Protein AF-A0A7X7PZ48-F1 (afdb_monomer_lite)

Sequence (302 aa):
MTHRVFASAALGALFVFGASAALAQSDARFERLVERAQRVADVIEIERLKSVYGYQQDKSLFSEQVDLFANEGAYAIFQNGKFREHEGLRRLWYGHWARLTAGTLMHLDGFLNDHFIVQPVITVAPDGKSAKARFRARDYVFNYTAPFPHPPQHKTAADAQDHYTEEGKIKGAGPLNLIQDLIYENEYVREDGLWKMKGLTICIYANGTYGRGYADLPIPGQMGNPPDAKPGDRYTIDLTDTQPERSKELFPGNPVGPDEVISAEDLGCYIAKSHTMSRSAVYPFHYVNPVTQQPVLWKNDP

Secondary structure (DSSP, 8-state):
--SSHHHHHHHHHHHHHHHHHHHHHHHHHHHHHHHHHHHHHHHHHHHHHHHHHHHHHHTT-HHHHHTTB-SSS-EEEETTEEEEHHHHHHIIIIIIGGGGGTT-SS--TTEEEEEEEEEEEEEE-TTSSEEEEEEEEEEEEEE--PPPSS--SS--HHHHGGGB-TTS-B----SEEEEEEEEEEEEEEEETTEEEEEEEEEEEEEEEETTTBGGGPSPTTSTT--TT--TT--PPP-TT----SS----TTTSTT--SEE--HHHH-----SS-SSSS-------SB-TTT--B-------

Radius of gyration: 26.66 Å; chains: 1; bounding box: 82×35×98 Å

pLDDT: mean 75.02, std 18.21, range [39.59, 98.62]

Structure (mmCIF, N/CA/C/O backbone):
data_AF-A0A7X7PZ48-F1
#
_entry.id   AF-A0A7X7PZ48-F1
#
loop_
_atom_site.group_PDB
_atom_site.id
_atom_site.type_symbol
_atom_site.label_atom_id
_atom_site.label_alt_id
_atom_site.label_comp_id
_atom_site.label_asym_id
_atom_site.label_entity_id
_atom_site.label_seq_id
_atom_site.pdbx_PDB_ins_code
_atom_site.Cartn_x
_atom_site.Cartn_y
_atom_site.Cartn_z
_atom_site.occupancy
_atom_site.B_iso_or_equiv
_atom_site.auth_seq_id
_atom_site.auth_comp_id
_atom_site.auth_asym_id
_atom_site.auth_atom_id
_atom_site.pdbx_PDB_model_num
ATOM 1 N N . MET A 1 1 ? -52.634 8.423 64.164 1.00 44.62 1 MET A N 1
ATOM 2 C CA . MET A 1 1 ? -52.600 7.551 62.968 1.00 44.62 1 MET A CA 1
ATOM 3 C C . MET A 1 1 ? -52.029 8.344 61.790 1.00 44.62 1 MET A C 1
ATOM 5 O O . MET A 1 1 ? -52.810 8.892 61.037 1.00 44.62 1 MET A O 1
ATOM 9 N N . THR A 1 2 ? -50.706 8.475 61.632 1.00 50.91 2 THR A N 1
ATOM 10 C CA . THR A 1 2 ? -50.138 9.245 60.487 1.00 50.91 2 THR A CA 1
ATOM 11 C C . THR A 1 2 ? -48.708 8.860 60.067 1.00 50.91 2 THR A C 1
ATOM 13 O O . THR A 1 2 ? -48.239 9.341 59.044 1.00 50.91 2 THR A O 1
ATOM 16 N N . HIS A 1 3 ? -48.009 7.948 60.757 1.00 49.72 3 HIS A N 1
ATOM 17 C CA . HIS A 1 3 ? -46.592 7.658 60.452 1.00 49.72 3 HIS A CA 1
ATOM 18 C C . HIS A 1 3 ? -46.323 6.469 59.511 1.00 49.72 3 HIS A C 1
ATOM 20 O O . HIS A 1 3 ? -45.180 6.259 59.120 1.00 49.72 3 HIS A O 1
ATOM 26 N N . ARG A 1 4 ? -47.336 5.690 59.103 1.00 48.97 4 ARG A N 1
ATOM 27 C CA . ARG A 1 4 ? -47.116 4.470 58.293 1.00 48.97 4 ARG A CA 1
ATOM 28 C C . ARG A 1 4 ? -47.142 4.669 56.770 1.00 48.97 4 ARG A C 1
ATOM 30 O O . ARG A 1 4 ? -46.668 3.794 56.058 1.00 48.97 4 ARG A O 1
ATOM 37 N N . VAL A 1 5 ? -47.623 5.807 56.264 1.00 49.03 5 VAL A N 1
ATOM 38 C CA . VAL A 1 5 ? -47.781 6.031 54.809 1.00 49.03 5 VAL A CA 1
ATOM 39 C C . VAL A 1 5 ? -46.490 6.543 54.142 1.00 49.03 5 VAL A C 1
ATOM 41 O O . VAL A 1 5 ? -46.217 6.204 52.996 1.00 49.03 5 VAL A O 1
ATOM 44 N N . PHE A 1 6 ? -45.625 7.264 54.865 1.00 45.78 6 PHE A N 1
ATOM 45 C CA . PHE A 1 6 ? -44.396 7.838 54.288 1.00 45.78 6 PHE A CA 1
ATOM 46 C C . PHE A 1 6 ? -43.270 6.819 54.038 1.00 45.78 6 PHE A C 1
ATOM 48 O O . PHE A 1 6 ? -42.497 6.980 53.097 1.00 45.78 6 PHE A O 1
ATOM 55 N N . ALA A 1 7 ? -43.194 5.739 54.822 1.00 47.75 7 ALA A N 1
ATOM 56 C CA . ALA A 1 7 ? -42.131 4.738 54.677 1.00 47.75 7 ALA A CA 1
ATOM 57 C C . ALA A 1 7 ? -42.272 3.882 53.401 1.00 47.75 7 ALA A C 1
ATOM 59 O O . ALA A 1 7 ? -41.269 3.505 52.802 1.00 47.75 7 ALA A O 1
ATOM 60 N N . SER A 1 8 ? -43.503 3.610 52.945 1.00 49.28 8 SER A N 1
ATOM 61 C CA . SER A 1 8 ? -43.739 2.805 51.732 1.00 49.28 8 SER A CA 1
ATOM 62 C C . SER A 1 8 ? -43.468 3.578 50.436 1.00 49.28 8 SER A C 1
ATOM 64 O O . SER A 1 8 ? -42.938 3.006 49.488 1.00 49.28 8 SER A O 1
ATOM 66 N N . ALA A 1 9 ? -43.755 4.885 50.401 1.00 52.69 9 ALA A N 1
ATOM 67 C CA . ALA A 1 9 ? -43.443 5.731 49.246 1.00 52.69 9 ALA A CA 1
ATOM 68 C C . ALA A 1 9 ? -41.926 5.944 49.077 1.00 52.69 9 ALA A C 1
ATOM 70 O O . ALA A 1 9 ? -41.418 5.900 47.958 1.00 52.69 9 ALA A O 1
ATOM 71 N N . ALA A 1 10 ? -41.192 6.103 50.185 1.00 53.69 10 ALA A N 1
ATOM 72 C CA . ALA A 1 10 ? -39.737 6.246 50.166 1.00 53.69 10 ALA A CA 1
ATOM 73 C C . ALA A 1 10 ? -39.022 4.962 49.698 1.00 53.69 10 ALA A C 1
ATOM 75 O O . ALA A 1 10 ? -38.116 5.045 48.871 1.00 53.69 10 ALA A O 1
ATOM 76 N N . LEU A 1 11 ? -39.457 3.777 50.155 1.00 53.34 11 LEU A N 1
ATOM 77 C CA . LEU A 1 11 ? -38.913 2.499 49.671 1.00 53.34 11 LEU A CA 1
ATOM 78 C C . LEU A 1 11 ? -39.251 2.233 48.194 1.00 53.34 11 LEU A C 1
ATOM 80 O O . LEU A 1 11 ? -38.390 1.755 47.459 1.00 53.34 11 LEU A O 1
ATOM 84 N N . GLY A 1 12 ? -40.468 2.562 47.747 1.00 51.41 12 GLY A N 1
ATOM 85 C CA . GLY A 1 12 ? -40.868 2.431 46.342 1.00 51.41 12 GLY A CA 1
ATOM 86 C C . GLY A 1 12 ? -40.063 3.341 45.409 1.00 51.41 12 GLY A C 1
ATOM 87 O O . GLY A 1 12 ? -39.597 2.891 44.366 1.00 51.41 12 GLY A O 1
ATOM 88 N N . ALA A 1 13 ? -39.816 4.591 45.813 1.00 56.50 13 ALA A N 1
ATOM 89 C CA . ALA A 1 13 ? -38.964 5.513 45.065 1.00 56.50 13 ALA A CA 1
ATOM 90 C C . ALA A 1 13 ? -37.508 5.012 44.988 1.00 56.50 13 ALA A C 1
ATOM 92 O O . ALA A 1 13 ? -36.943 4.957 43.900 1.00 56.50 13 ALA A O 1
ATOM 93 N N . LEU A 1 14 ? -36.917 4.569 46.105 1.00 57.75 14 LEU A N 1
ATOM 94 C CA . LEU A 1 14 ? -35.556 4.009 46.140 1.00 57.75 14 LEU A CA 1
ATOM 95 C C . LEU A 1 14 ? -35.392 2.771 45.238 1.00 57.75 14 LEU A C 1
ATOM 97 O O . LEU A 1 14 ? -34.383 2.657 44.544 1.00 57.75 14 LEU A O 1
ATOM 101 N N . PHE A 1 15 ? -36.387 1.880 45.191 1.00 58.19 15 PHE A N 1
ATOM 102 C CA . PHE A 1 15 ? -36.377 0.719 44.292 1.00 58.19 15 PHE A CA 1
ATOM 103 C C . PHE A 1 15 ? -36.482 1.110 42.809 1.00 58.19 15 PHE A C 1
ATOM 105 O O . PHE A 1 15 ? -35.751 0.566 41.982 1.00 58.19 15 PHE A O 1
ATOM 112 N N . VAL A 1 16 ? -37.343 2.072 42.462 1.00 62.09 16 VAL A N 1
ATOM 113 C CA . VAL A 1 16 ? -37.511 2.548 41.075 1.00 62.09 16 VAL A CA 1
ATOM 114 C C . VAL A 1 16 ? -36.274 3.311 40.583 1.00 62.09 16 VAL A C 1
ATOM 116 O O . VAL A 1 16 ? -35.846 3.108 39.444 1.00 62.09 16 VAL A O 1
ATOM 119 N N . PHE A 1 17 ? -35.641 4.118 41.440 1.00 61.53 17 PHE A N 1
ATOM 120 C CA . PHE A 1 17 ? -34.373 4.785 41.123 1.00 61.53 17 PHE A CA 1
ATOM 121 C C . PHE A 1 17 ? -33.219 3.783 40.977 1.00 61.53 17 PHE A C 1
ATOM 123 O O . PHE A 1 17 ? -32.436 3.894 40.035 1.00 61.53 17 PHE A O 1
ATOM 130 N N . GLY A 1 18 ? -33.138 2.769 41.847 1.00 59.06 18 GLY A N 1
ATOM 131 C CA . GLY A 1 18 ? -32.125 1.712 41.759 1.00 59.06 18 GLY A CA 1
ATOM 132 C C . GLY A 1 18 ? -32.248 0.856 40.493 1.00 59.06 18 GLY A C 1
ATOM 133 O O . GLY A 1 18 ? -31.246 0.590 39.833 1.00 59.06 18 GLY A O 1
ATOM 134 N N . ALA A 1 19 ? -33.472 0.482 40.106 1.00 64.44 19 ALA A N 1
ATOM 135 C CA . ALA A 1 19 ? -33.729 -0.266 38.874 1.00 64.44 19 ALA A CA 1
ATOM 136 C C . ALA A 1 19 ? -33.412 0.560 37.614 1.00 64.44 19 ALA A C 1
ATOM 138 O O . ALA A 1 19 ? -32.776 0.054 36.692 1.00 64.44 19 ALA A O 1
ATOM 139 N N . SER A 1 20 ? -33.783 1.845 37.601 1.00 70.31 20 SER A N 1
ATOM 140 C CA . SER A 1 20 ? -33.468 2.763 36.495 1.00 70.31 20 SER A CA 1
ATOM 141 C C . SER A 1 20 ? -31.961 2.981 36.334 1.00 70.31 20 SER A C 1
ATOM 143 O O . SER A 1 20 ? -31.449 2.968 35.218 1.00 70.31 20 SER A O 1
ATOM 145 N N . ALA A 1 21 ? -31.227 3.126 37.443 1.00 70.12 21 ALA A N 1
ATOM 146 C CA . ALA A 1 21 ? -29.773 3.266 37.418 1.00 70.12 21 ALA A CA 1
ATOM 147 C C . ALA A 1 21 ? -29.069 1.980 36.944 1.00 70.12 21 ALA A C 1
ATOM 149 O O . ALA A 1 21 ? -28.116 2.054 36.169 1.00 70.12 21 ALA A O 1
ATOM 150 N N . ALA A 1 22 ? -29.550 0.804 37.362 1.00 74.88 22 ALA A N 1
ATOM 151 C CA . ALA A 1 22 ? -29.016 -0.484 36.919 1.00 74.88 22 ALA A CA 1
ATOM 152 C C . ALA A 1 22 ? -29.266 -0.742 35.421 1.00 74.88 22 ALA A C 1
ATOM 154 O O . ALA A 1 22 ? -28.363 -1.215 34.730 1.00 74.88 22 ALA A O 1
ATOM 155 N N . LEU A 1 23 ? -30.450 -0.384 34.908 1.00 79.06 23 LEU A N 1
ATOM 156 C CA . LEU A 1 23 ? -30.764 -0.439 33.475 1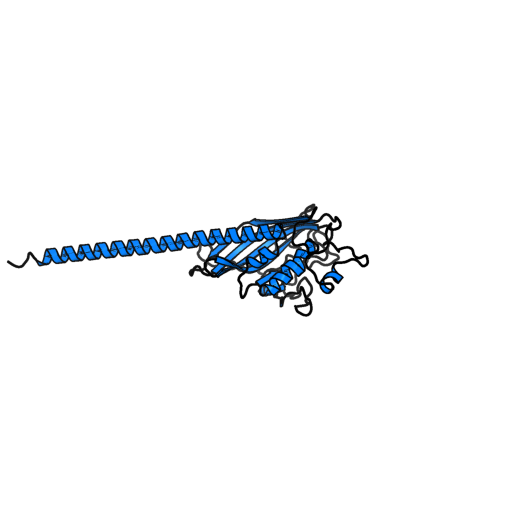.00 79.06 23 LEU A CA 1
ATOM 157 C C . LEU A 1 23 ? -29.868 0.514 32.675 1.00 79.06 23 LEU A C 1
ATOM 159 O O . LEU A 1 23 ? -29.178 0.063 31.769 1.00 79.06 23 LEU A O 1
ATOM 163 N N . ALA A 1 24 ? -29.752 1.781 33.085 1.00 76.88 24 ALA A N 1
ATOM 164 C CA . ALA A 1 24 ? -28.869 2.744 32.422 1.00 76.88 24 ALA A CA 1
ATOM 165 C C . ALA A 1 24 ? -27.392 2.299 32.423 1.00 76.88 24 ALA A C 1
ATOM 167 O O . ALA A 1 24 ? -26.664 2.503 31.450 1.00 76.88 24 ALA A O 1
ATOM 168 N N . GLN A 1 25 ? -26.929 1.659 33.502 1.00 82.56 25 GLN A N 1
ATOM 169 C CA . GLN A 1 25 ? -25.578 1.101 33.568 1.00 82.56 25 GLN A CA 1
ATOM 170 C C . GLN A 1 25 ? -25.402 -0.122 32.652 1.00 82.56 25 GLN A C 1
ATOM 172 O O . GLN A 1 25 ? -24.316 -0.303 32.088 1.00 82.56 25 GLN A O 1
ATOM 177 N N . SER A 1 26 ? -26.443 -0.948 32.505 1.00 87.81 26 SER A N 1
ATOM 178 C CA . SER A 1 26 ? -26.485 -2.069 31.561 1.00 87.81 26 SER A CA 1
ATOM 179 C C . SER A 1 26 ? -26.434 -1.574 30.119 1.00 87.81 26 SER A C 1
ATOM 181 O O . SER A 1 26 ? -25.575 -2.028 29.365 1.00 87.81 26 SER A O 1
ATOM 183 N N . ASP A 1 27 ? -27.254 -0.584 29.771 1.00 90.12 27 ASP A N 1
ATOM 184 C CA . ASP A 1 27 ? -27.298 0.022 28.437 1.00 90.12 27 ASP A CA 1
ATOM 185 C C . ASP A 1 27 ? -25.946 0.652 28.091 1.00 90.12 27 ASP A C 1
ATOM 187 O O . ASP A 1 27 ? -25.327 0.308 27.089 1.00 90.12 27 ASP A O 1
ATOM 191 N N . ALA A 1 28 ? -25.377 1.458 28.993 1.00 89.38 28 ALA A N 1
ATOM 192 C CA . ALA A 1 28 ? -24.054 2.043 28.784 1.00 89.38 28 ALA A CA 1
ATOM 193 C C . ALA A 1 28 ? -22.946 0.981 28.643 1.00 89.38 28 ALA A C 1
ATOM 195 O O . ALA A 1 28 ? -21.947 1.199 27.956 1.00 89.38 28 ALA A O 1
ATOM 196 N N . ARG A 1 29 ? -23.065 -0.169 29.324 1.00 91.19 29 ARG A N 1
ATOM 197 C CA . ARG A 1 29 ? -22.130 -1.292 29.153 1.00 91.19 29 ARG A CA 1
ATOM 198 C C . ARG A 1 29 ? -22.331 -1.973 27.802 1.00 91.19 29 ARG A C 1
ATOM 200 O O . ARG A 1 29 ? -21.326 -2.319 27.185 1.00 91.19 29 ARG A O 1
ATOM 207 N N . PHE A 1 30 ? -23.573 -2.174 27.379 1.00 93.75 30 PHE A N 1
ATOM 208 C CA . PHE A 1 30 ? -23.917 -2.770 26.096 1.00 93.75 30 PHE A CA 1
ATOM 209 C C . PHE A 1 30 ? -23.381 -1.924 24.938 1.00 93.75 30 PHE A C 1
ATOM 211 O O . PHE A 1 30 ? -22.605 -2.445 24.141 1.00 93.75 30 PHE A O 1
ATOM 218 N N . GLU A 1 31 ? -23.646 -0.616 24.933 1.00 92.19 31 GLU A N 1
ATOM 219 C CA . GLU A 1 31 ? -23.139 0.312 23.911 1.00 92.19 31 GLU A CA 1
ATOM 220 C C . GLU A 1 31 ? -21.609 0.265 23.807 1.00 92.19 31 GLU A C 1
ATOM 222 O O . GLU A 1 31 ? -21.051 0.059 22.731 1.00 92.19 31 GLU A O 1
ATOM 227 N N . ARG A 1 32 ? -20.898 0.305 24.944 1.00 90.44 32 ARG A N 1
ATOM 228 C CA . ARG A 1 32 ? -19.430 0.170 24.947 1.00 90.44 32 ARG A CA 1
ATOM 229 C C . ARG A 1 32 ? -18.943 -1.166 24.387 1.00 90.44 32 ARG A C 1
ATOM 231 O O . ARG A 1 32 ? -17.838 -1.230 23.850 1.00 90.44 32 ARG A O 1
ATOM 238 N N . LEU A 1 33 ? -19.687 -2.254 24.581 1.00 94.62 33 LEU A N 1
ATOM 239 C CA . LEU A 1 33 ? -19.326 -3.557 24.021 1.00 94.62 33 LEU A CA 1
ATOM 240 C C . LEU A 1 33 ? -19.576 -3.594 22.515 1.00 94.62 33 LEU A C 1
ATOM 242 O O . LEU A 1 33 ? -18.708 -4.086 21.799 1.00 94.62 33 LEU A O 1
ATOM 246 N N . VAL A 1 34 ? -20.690 -3.031 22.043 1.00 94.19 34 VAL A N 1
ATOM 247 C CA . VAL A 1 34 ? -21.003 -2.898 20.614 1.00 94.19 34 VAL A CA 1
ATOM 248 C C . VAL A 1 34 ? -19.938 -2.057 19.911 1.00 94.19 34 VAL A C 1
ATOM 250 O O . VAL A 1 34 ? -19.348 -2.519 18.940 1.00 94.19 34 VAL A O 1
ATOM 253 N N . GLU A 1 35 ? -19.579 -0.891 20.452 1.00 92.44 35 GLU A N 1
ATOM 254 C CA . GLU A 1 35 ? -18.510 -0.044 19.904 1.00 92.44 35 GLU A CA 1
ATOM 255 C C . GLU A 1 35 ? -17.150 -0.752 19.855 1.00 92.44 35 GLU A C 1
ATOM 257 O O . GLU A 1 35 ? -16.355 -0.550 18.935 1.00 92.44 35 GLU A O 1
ATOM 262 N N . ARG A 1 36 ? -16.829 -1.560 20.873 1.00 92.06 36 ARG A N 1
ATOM 263 C CA . ARG A 1 36 ? -15.578 -2.331 20.899 1.00 92.06 36 ARG A CA 1
ATOM 264 C C . ARG A 1 36 ? -15.608 -3.476 19.894 1.00 92.06 36 ARG A C 1
ATOM 266 O O . ARG A 1 36 ? -14.597 -3.705 19.238 1.00 92.06 36 ARG A O 1
ATOM 273 N N . ALA A 1 37 ? -16.733 -4.176 19.775 1.00 95.62 37 ALA A N 1
ATOM 274 C CA . ALA A 1 37 ? -16.914 -5.244 18.800 1.00 95.62 37 ALA A CA 1
ATOM 275 C C . ALA A 1 37 ? -16.824 -4.698 17.370 1.00 95.62 37 ALA A C 1
ATOM 277 O O . ALA A 1 37 ? -16.098 -5.268 16.559 1.00 95.62 37 ALA A O 1
ATOM 278 N N . GLN A 1 38 ? -17.461 -3.554 17.098 1.00 95.25 38 GLN A N 1
ATOM 279 C CA . GLN A 1 38 ? -17.379 -2.884 15.804 1.00 95.25 38 GLN A CA 1
ATOM 280 C C . GLN A 1 38 ? -15.938 -2.507 15.468 1.00 95.25 38 GLN A C 1
ATOM 282 O O . GLN A 1 38 ? -15.465 -2.839 14.392 1.00 95.25 38 GLN A O 1
ATOM 287 N N . ARG A 1 39 ? -15.188 -1.915 16.407 1.00 94.06 39 ARG A N 1
ATOM 288 C CA . ARG A 1 39 ? -13.773 -1.582 16.173 1.00 94.06 39 ARG A CA 1
ATOM 289 C C . ARG A 1 39 ? -12.905 -2.803 15.863 1.00 94.06 39 ARG A C 1
ATOM 291 O O . ARG A 1 39 ? -11.987 -2.702 15.058 1.00 94.06 39 ARG A O 1
ATOM 298 N N . VAL A 1 40 ? -13.173 -3.950 16.490 1.00 96.12 40 VAL A N 1
ATOM 299 C CA . VAL A 1 40 ? -12.469 -5.204 16.168 1.00 96.12 40 VAL A CA 1
ATOM 300 C C . VAL A 1 40 ? -12.853 -5.702 14.774 1.00 96.12 40 VAL A C 1
ATOM 302 O O . VAL A 1 40 ? -11.968 -6.083 14.012 1.00 96.12 40 VAL A O 1
ATOM 305 N N . ALA A 1 41 ? -14.142 -5.666 14.426 1.00 97.44 41 ALA A N 1
ATOM 306 C CA . ALA A 1 41 ? -14.613 -6.026 13.090 1.00 97.44 41 ALA A CA 1
ATOM 307 C C . ALA A 1 41 ? -13.981 -5.133 12.011 1.00 97.44 41 ALA A C 1
ATOM 309 O O . ALA A 1 41 ? -13.466 -5.645 11.024 1.00 97.44 41 ALA A O 1
ATOM 310 N N . ASP A 1 42 ? -13.904 -3.825 12.256 1.00 98.25 42 ASP A N 1
ATOM 311 C CA . ASP A 1 42 ? -13.299 -2.848 11.350 1.00 98.25 42 ASP A CA 1
ATOM 312 C C . ASP A 1 42 ? -11.825 -3.153 11.063 1.00 98.25 42 ASP A C 1
ATOM 314 O O . ASP A 1 42 ? -11.384 -3.094 9.918 1.00 98.25 42 ASP A O 1
ATOM 318 N N . VAL A 1 43 ? -11.058 -3.518 12.096 1.00 97.50 43 VAL A N 1
ATOM 319 C CA . VAL A 1 43 ? -9.653 -3.922 11.940 1.00 97.50 43 VAL A CA 1
ATOM 320 C C . VAL A 1 43 ? -9.538 -5.163 11.053 1.00 97.50 43 VAL A C 1
ATOM 322 O O . VAL A 1 43 ? -8.707 -5.184 10.147 1.00 97.50 43 VAL A O 1
ATOM 325 N N . ILE A 1 44 ? -10.390 -6.168 11.272 1.00 98.00 44 ILE A N 1
ATOM 326 C CA . ILE A 1 44 ? -10.406 -7.406 10.477 1.00 98.00 44 ILE A CA 1
ATOM 327 C C . ILE A 1 44 ? -10.799 -7.117 9.021 1.00 98.00 44 ILE A C 1
ATOM 329 O O . ILE A 1 44 ? -10.200 -7.666 8.097 1.00 98.00 44 ILE A O 1
ATOM 333 N N . GLU A 1 45 ? -11.787 -6.251 8.796 1.00 98.31 45 GLU A N 1
ATOM 334 C CA . GLU A 1 45 ? -12.228 -5.852 7.457 1.00 98.31 45 GLU A CA 1
ATOM 335 C C . GLU A 1 45 ? -11.130 -5.108 6.693 1.00 98.31 45 GLU A C 1
ATOM 337 O O . GLU A 1 45 ? -10.888 -5.412 5.525 1.00 98.31 45 GLU A O 1
ATOM 342 N N . ILE A 1 46 ? -10.414 -4.192 7.350 1.00 98.44 46 ILE A N 1
ATOM 343 C CA . ILE A 1 46 ? -9.285 -3.466 6.754 1.00 98.44 46 ILE A CA 1
ATOM 344 C C . ILE A 1 46 ? -8.116 -4.410 6.444 1.00 98.44 46 ILE A C 1
ATOM 346 O O . ILE A 1 46 ? -7.509 -4.310 5.375 1.00 98.44 46 ILE A O 1
ATOM 350 N N . GLU A 1 47 ? -7.795 -5.340 7.346 1.00 97.88 47 GLU A N 1
ATOM 351 C CA . GLU A 1 47 ? -6.757 -6.347 7.100 1.00 97.88 47 GLU A CA 1
ATOM 352 C C . GLU A 1 47 ? -7.120 -7.213 5.889 1.00 97.88 47 GLU A C 1
ATOM 354 O O . GLU A 1 47 ? -6.316 -7.357 4.965 1.00 97.88 47 GLU A O 1
ATOM 359 N N . ARG A 1 48 ? -8.369 -7.693 5.831 1.00 97.69 48 ARG A N 1
ATOM 360 C CA . ARG A 1 48 ? -8.898 -8.442 4.687 1.00 97.69 48 ARG A CA 1
ATOM 361 C C . ARG A 1 48 ? -8.833 -7.625 3.398 1.00 97.69 48 ARG A C 1
ATOM 363 O O . ARG A 1 48 ? -8.415 -8.165 2.376 1.00 97.69 48 ARG A O 1
ATOM 370 N N . LEU A 1 49 ? -9.224 -6.350 3.428 1.00 98.06 49 LEU A N 1
ATOM 371 C CA . LEU A 1 49 ? -9.153 -5.450 2.275 1.00 98.06 49 LEU A CA 1
ATOM 372 C C . LEU A 1 49 ? -7.716 -5.343 1.750 1.00 98.06 49 LEU A C 1
ATOM 374 O O . LEU A 1 49 ? -7.491 -5.445 0.545 1.00 98.06 49 LEU A O 1
ATOM 378 N N . LYS A 1 50 ? -6.722 -5.231 2.641 1.00 97.50 50 LYS A N 1
ATOM 379 C CA . LYS A 1 50 ? -5.311 -5.219 2.237 1.00 97.50 50 LYS A CA 1
ATOM 380 C C . LYS A 1 50 ? -4.844 -6.567 1.677 1.00 97.50 50 LYS A C 1
ATOM 382 O O . LYS A 1 50 ? -4.061 -6.577 0.727 1.00 97.50 50 LYS A O 1
ATOM 387 N N . SER A 1 51 ? -5.323 -7.692 2.208 1.00 96.38 51 SER A N 1
ATOM 388 C CA . SER A 1 51 ? -5.046 -9.013 1.627 1.00 96.38 51 SER A CA 1
ATOM 389 C C . SER A 1 51 ? -5.637 -9.156 0.221 1.00 96.38 51 SER A C 1
ATOM 391 O O . SER A 1 51 ? -4.965 -9.675 -0.666 1.00 96.38 51 SER A O 1
ATOM 393 N N . VAL A 1 52 ? -6.857 -8.653 -0.007 1.00 97.50 52 VAL A N 1
ATOM 394 C CA . VAL A 1 52 ? -7.481 -8.613 -1.342 1.00 97.50 52 VAL A CA 1
ATOM 395 C C . VAL A 1 52 ? -6.662 -7.740 -2.292 1.00 97.50 52 VAL A C 1
ATOM 397 O O . VAL A 1 52 ? -6.355 -8.188 -3.393 1.00 97.50 52 VAL A O 1
ATOM 400 N N . TYR A 1 53 ? -6.237 -6.551 -1.850 1.00 96.94 53 TYR A N 1
ATOM 401 C CA . TYR A 1 53 ? -5.331 -5.685 -2.612 1.00 96.94 53 TYR A CA 1
ATOM 402 C C . TYR A 1 53 ? -4.046 -6.419 -3.025 1.00 96.94 53 TYR A C 1
ATOM 404 O O . TYR A 1 53 ? -3.632 -6.319 -4.177 1.00 96.94 53 TYR A O 1
ATOM 412 N N . GLY A 1 54 ? -3.411 -7.146 -2.097 1.00 95.06 54 GLY A N 1
ATOM 413 C CA . GLY A 1 54 ? -2.184 -7.899 -2.372 1.00 95.06 54 GLY A CA 1
ATOM 414 C C . GLY A 1 54 ? -2.414 -8.997 -3.403 1.00 95.06 54 GLY A C 1
ATOM 415 O O . GLY A 1 54 ? -1.709 -9.063 -4.401 1.00 95.06 54 GLY A O 1
ATOM 416 N N . TYR A 1 55 ? -3.479 -9.781 -3.227 1.00 94.19 55 TYR A N 1
ATOM 417 C CA . TYR A 1 55 ? -3.849 -10.810 -4.194 1.00 94.19 55 TYR A CA 1
ATOM 418 C C . TYR A 1 55 ? -4.095 -10.216 -5.587 1.00 94.19 55 TYR A C 1
ATOM 420 O O . TYR A 1 55 ? -3.576 -10.725 -6.572 1.00 94.19 55 TYR A O 1
ATOM 428 N N . GLN A 1 56 ? -4.843 -9.117 -5.692 1.00 93.50 56 GLN A N 1
ATOM 429 C CA . GLN A 1 56 ? -5.097 -8.462 -6.977 1.00 93.50 56 GLN A CA 1
ATOM 430 C C . GLN A 1 56 ? -3.815 -7.919 -7.627 1.00 93.50 56 GLN A C 1
ATOM 432 O O . GLN A 1 56 ? -3.651 -8.090 -8.836 1.00 93.50 56 GLN A O 1
ATOM 437 N N . GLN A 1 57 ? -2.889 -7.347 -6.843 1.00 91.25 57 GLN A N 1
ATOM 438 C CA . GLN A 1 57 ? -1.561 -6.941 -7.324 1.00 91.25 57 GLN A CA 1
ATOM 439 C C . GLN A 1 57 ? -0.818 -8.132 -7.930 1.00 91.25 57 GLN A C 1
ATOM 441 O O . GLN A 1 57 ? -0.310 -8.047 -9.051 1.00 91.25 57 GLN A O 1
ATOM 446 N N . ASP A 1 58 ? -0.784 -9.246 -7.199 1.00 90.50 58 ASP A N 1
ATOM 447 C CA . ASP A 1 58 ? -0.061 -10.439 -7.620 1.00 90.50 58 ASP A CA 1
ATOM 448 C C . ASP A 1 58 ? -0.656 -10.988 -8.912 1.00 90.50 58 ASP A C 1
ATOM 450 O O . ASP A 1 58 ? 0.060 -11.328 -9.852 1.00 90.50 58 ASP A O 1
ATOM 454 N N . LYS A 1 59 ? -1.992 -10.988 -8.993 1.00 87.88 59 LYS A N 1
ATOM 455 C CA . LYS A 1 59 ? -2.770 -11.496 -10.127 1.00 87.88 59 LYS A CA 1
ATOM 456 C C . LYS A 1 59 ? -2.880 -10.531 -11.310 1.00 87.88 59 LYS A C 1
ATOM 458 O O . LYS A 1 59 ? -3.511 -10.878 -12.306 1.00 87.88 59 LYS A O 1
ATOM 463 N N . SER A 1 60 ? -2.233 -9.364 -11.242 1.00 85.25 60 SER A N 1
ATOM 464 C CA . SER A 1 60 ? -2.315 -8.309 -12.268 1.00 85.25 60 SER A CA 1
ATOM 465 C C . SER A 1 60 ? -3.755 -7.853 -12.563 1.00 85.25 60 SER A C 1
ATOM 467 O O . SER A 1 60 ? -4.060 -7.397 -13.666 1.00 85.25 60 SER A O 1
ATOM 469 N N . LEU A 1 61 ? -4.636 -7.955 -11.559 1.00 88.25 61 LEU A N 1
ATOM 470 C CA . LEU A 1 61 ? -6.040 -7.523 -11.584 1.00 88.25 61 LEU A CA 1
ATOM 471 C C . LEU A 1 61 ? -6.127 -6.022 -11.293 1.00 88.25 61 LEU A C 1
ATOM 473 O O . LEU A 1 61 ? -6.680 -5.569 -10.291 1.00 88.25 61 LEU A O 1
ATOM 477 N N . PHE A 1 62 ? -5.468 -5.246 -12.148 1.00 86.38 62 PHE A N 1
ATOM 478 C CA . PHE A 1 62 ? -5.213 -3.829 -11.913 1.00 86.38 62 PHE A CA 1
ATOM 479 C C . PHE A 1 62 ? -6.489 -2.982 -11.906 1.00 86.38 62 PHE A C 1
ATOM 481 O O . PHE A 1 62 ? -6.533 -1.957 -11.232 1.00 86.38 62 PHE A O 1
ATOM 488 N N . SER A 1 63 ? -7.522 -3.389 -12.646 1.00 87.38 63 SER A N 1
ATOM 489 C CA . SER A 1 63 ? -8.816 -2.701 -12.659 1.00 87.38 63 SER A CA 1
ATOM 490 C C . SER A 1 63 ? -9.538 -2.821 -11.333 1.00 87.38 63 SER A C 1
ATOM 492 O O . SER A 1 63 ? -9.883 -1.821 -10.711 1.00 87.38 63 SER A O 1
ATOM 494 N N . GLU A 1 64 ? -9.662 -4.052 -10.866 1.00 91.19 64 GLU A N 1
ATOM 495 C CA . GLU A 1 64 ? -10.285 -4.413 -9.607 1.00 91.19 64 GLU A CA 1
ATOM 496 C C . GLU A 1 64 ? -9.536 -3.787 -8.430 1.00 91.19 64 GLU A C 1
ATOM 498 O O . GLU A 1 64 ? -10.142 -3.448 -7.417 1.00 91.19 64 GLU A O 1
ATOM 503 N N . GLN A 1 65 ? -8.225 -3.593 -8.583 1.00 91.31 65 GLN A N 1
ATOM 504 C CA . GLN A 1 65 ? -7.387 -2.944 -7.590 1.00 91.31 65 GLN A CA 1
ATOM 505 C C . GLN A 1 65 ? -7.640 -1.443 -7.479 1.00 91.31 65 GLN A C 1
ATOM 507 O O . GLN A 1 65 ? -7.648 -0.915 -6.367 1.00 91.31 65 GLN A O 1
ATOM 512 N N . VAL A 1 66 ? -7.870 -0.755 -8.602 1.00 94.44 66 VAL A N 1
ATOM 513 C CA . VAL A 1 66 ? -8.295 0.653 -8.588 1.00 94.44 66 VAL A CA 1
ATOM 514 C C . VAL A 1 66 ? -9.681 0.780 -7.950 1.00 94.44 66 VAL A C 1
ATOM 516 O O . VAL A 1 66 ? -9.898 1.712 -7.183 1.00 94.44 66 VAL A O 1
ATOM 519 N N . ASP A 1 67 ? -10.578 -0.185 -8.168 1.00 95.75 67 ASP A N 1
ATOM 520 C CA . ASP A 1 67 ? -11.935 -0.178 -7.600 1.00 95.75 67 ASP A CA 1
ATOM 521 C C . ASP A 1 67 ? -11.976 -0.353 -6.065 1.00 95.75 67 ASP A C 1
ATOM 523 O O . ASP A 1 67 ? -13.006 -0.100 -5.439 1.00 95.75 67 ASP A O 1
ATOM 527 N N . LEU A 1 68 ? -10.864 -0.745 -5.425 1.00 97.62 68 LEU A N 1
ATOM 528 C CA . LEU A 1 68 ? -10.752 -0.773 -3.958 1.00 97.62 68 LEU A CA 1
ATOM 529 C C . LEU A 1 68 ? -10.660 0.628 -3.332 1.00 97.62 68 LEU A C 1
ATOM 531 O O . LEU A 1 68 ? -10.755 0.762 -2.104 1.00 97.62 68 LEU A O 1
ATOM 535 N N . PHE A 1 69 ? -10.417 1.662 -4.140 1.00 98.38 69 PHE A N 1
ATOM 536 C CA . PHE A 1 69 ? -10.223 3.021 -3.661 1.00 98.38 69 PHE A CA 1
ATOM 537 C C . PHE A 1 69 ? -11.539 3.793 -3.483 1.00 98.38 69 PHE A C 1
ATOM 539 O O . PHE A 1 69 ? -12.598 3.448 -4.004 1.00 98.38 69 PHE A O 1
ATOM 546 N N . ALA A 1 70 ? -11.470 4.836 -2.659 1.00 98.06 70 ALA A N 1
ATOM 547 C CA . ALA A 1 70 ? -12.537 5.800 -2.444 1.00 98.06 70 ALA A CA 1
ATOM 548 C C . ALA A 1 70 ? -12.877 6.546 -3.742 1.00 98.06 70 ALA A C 1
ATOM 550 O O . ALA A 1 70 ? -11.995 6.825 -4.551 1.00 98.06 70 ALA A O 1
ATOM 551 N N . ASN A 1 71 ? -14.146 6.920 -3.917 1.00 93.00 71 ASN A N 1
ATOM 552 C CA . ASN A 1 71 ? -14.590 7.573 -5.154 1.00 93.00 71 ASN A CA 1
ATOM 553 C C . ASN A 1 71 ? -14.000 8.977 -5.338 1.00 93.00 71 ASN A C 1
ATOM 555 O O . ASN A 1 71 ? -13.826 9.427 -6.468 1.00 93.00 71 ASN A O 1
ATOM 559 N N . GLU A 1 72 ? -13.728 9.664 -4.229 1.00 94.38 72 GLU A N 1
ATOM 560 C CA . GLU A 1 72 ? -13.205 11.026 -4.212 1.00 94.38 72 GLU A CA 1
ATOM 561 C C . GLU A 1 72 ? -11.971 11.108 -3.324 1.00 94.38 72 GLU A C 1
ATOM 563 O O . GLU A 1 72 ? -11.888 10.444 -2.287 1.00 94.38 72 GLU A O 1
ATOM 568 N N . GLY A 1 73 ? -11.019 11.967 -3.681 1.00 96.12 73 GLY A N 1
ATOM 569 C CA . GLY A 1 73 ? -9.786 12.238 -2.949 1.00 96.12 73 GLY A CA 1
ATOM 570 C C . GLY A 1 73 ? -8.889 11.018 -2.767 1.00 96.12 73 GLY A C 1
ATOM 571 O O . GLY A 1 73 ? -8.076 11.016 -1.841 1.00 96.12 73 GLY A O 1
ATOM 572 N N . ALA A 1 74 ? -9.070 9.972 -3.573 1.00 98.12 74 ALA A N 1
ATOM 573 C CA . ALA A 1 74 ? -8.203 8.807 -3.539 1.00 98.12 74 ALA A CA 1
ATOM 574 C C . ALA A 1 74 ? -6.816 9.164 -4.074 1.00 98.12 74 ALA A C 1
ATOM 576 O O . ALA A 1 74 ? -6.682 9.985 -4.982 1.00 98.12 74 ALA A O 1
ATOM 577 N N . TYR A 1 75 ? -5.765 8.556 -3.531 1.00 97.69 75 TYR A N 1
ATOM 578 C CA . TYR A 1 75 ? -4.422 8.754 -4.060 1.00 97.69 75 TYR A CA 1
ATOM 579 C C . TYR A 1 75 ? -3.493 7.566 -3.817 1.00 97.69 75 TYR A C 1
ATOM 581 O O . TYR A 1 75 ? -3.656 6.791 -2.872 1.00 97.69 75 TYR A O 1
ATOM 589 N N . ALA A 1 76 ? -2.458 7.478 -4.650 1.00 95.81 76 ALA A N 1
ATOM 590 C CA . ALA A 1 76 ? -1.316 6.605 -4.439 1.00 95.81 76 ALA A CA 1
ATOM 591 C C . ALA A 1 76 ? -0.005 7.383 -4.584 1.00 95.81 76 ALA A C 1
ATOM 593 O O . ALA A 1 76 ? 0.095 8.283 -5.415 1.00 95.81 76 ALA A O 1
ATOM 594 N N . ILE A 1 77 ? 1.000 7.038 -3.784 1.00 90.31 77 ILE A N 1
ATOM 595 C CA . ILE A 1 77 ? 2.353 7.584 -3.863 1.00 90.31 77 ILE A CA 1
ATOM 596 C C . ILE A 1 77 ? 3.321 6.435 -4.111 1.00 90.31 77 ILE A C 1
ATOM 598 O O . ILE A 1 77 ? 3.410 5.498 -3.315 1.00 90.31 77 ILE A O 1
ATOM 602 N N . PHE A 1 78 ? 4.067 6.529 -5.206 1.00 86.38 78 PHE A N 1
ATOM 603 C CA . PHE A 1 78 ? 5.113 5.583 -5.570 1.00 86.38 78 PHE A CA 1
ATOM 604 C C . PHE A 1 78 ? 6.310 6.343 -6.136 1.00 86.38 78 PHE A C 1
ATOM 606 O O . PHE A 1 78 ? 6.149 7.180 -7.021 1.00 86.38 78 PHE A O 1
ATOM 613 N N . GLN A 1 79 ? 7.508 6.060 -5.616 1.00 78.31 79 GLN A N 1
ATOM 614 C CA . GLN A 1 79 ? 8.753 6.729 -6.020 1.00 78.31 79 GLN A CA 1
ATOM 615 C C . GLN A 1 79 ? 8.633 8.262 -6.085 1.00 78.31 79 GLN A C 1
ATOM 617 O O . GLN A 1 79 ? 8.950 8.873 -7.103 1.00 78.31 79 GLN A O 1
ATOM 622 N N . ASN A 1 80 ? 8.112 8.876 -5.016 1.00 79.88 80 ASN A N 1
ATOM 623 C CA . ASN A 1 80 ? 7.857 10.320 -4.899 1.00 79.88 80 ASN A CA 1
ATOM 624 C C . ASN A 1 80 ? 6.778 10.891 -5.836 1.00 79.88 80 ASN A C 1
ATOM 626 O O . ASN A 1 80 ? 6.348 12.020 -5.625 1.00 79.88 80 ASN A O 1
ATOM 630 N N . GLY A 1 81 ? 6.288 10.141 -6.822 1.00 86.12 81 GLY A N 1
ATOM 631 C CA . GLY A 1 81 ? 5.162 10.548 -7.654 1.00 86.12 81 GLY A CA 1
ATOM 632 C C . GLY A 1 81 ? 3.838 10.268 -6.955 1.00 86.12 81 GLY A C 1
ATOM 633 O O . GLY A 1 81 ? 3.577 9.127 -6.567 1.00 86.12 81 GLY A O 1
ATOM 634 N N . LYS A 1 82 ? 2.990 11.289 -6.812 1.00 92.38 82 LYS A N 1
ATOM 635 C CA . LYS A 1 82 ? 1.615 11.122 -6.342 1.00 92.38 82 LYS A CA 1
ATOM 636 C C . LYS A 1 82 ? 0.641 11.134 -7.508 1.00 92.38 82 LYS A C 1
ATOM 638 O O . LYS A 1 82 ? 0.669 12.014 -8.367 1.00 92.38 82 LYS A O 1
ATOM 643 N N . PHE A 1 83 ? -0.256 10.168 -7.464 1.00 94.25 83 PHE A N 1
ATOM 644 C CA . PHE A 1 83 ? -1.317 9.921 -8.416 1.00 94.25 83 PHE A CA 1
ATOM 645 C C . PHE A 1 83 ? -2.646 10.165 -7.712 1.00 94.25 83 PHE A C 1
ATOM 647 O O . PHE A 1 83 ? -2.912 9.537 -6.687 1.00 94.25 83 PHE A O 1
ATOM 654 N N . ARG A 1 84 ? -3.443 11.107 -8.211 1.00 97.12 84 ARG A N 1
ATOM 655 C CA . ARG A 1 84 ? -4.686 11.577 -7.598 1.00 97.12 84 ARG A CA 1
ATOM 656 C C . ARG A 1 84 ? -5.896 11.075 -8.368 1.00 97.12 84 ARG A C 1
ATOM 658 O O . ARG A 1 84 ? -5.899 11.060 -9.597 1.00 97.12 84 ARG A O 1
ATOM 665 N N . GLU A 1 85 ? -6.935 10.747 -7.613 1.00 96.69 85 GLU A N 1
ATOM 666 C CA . GLU A 1 85 ? -8.207 10.214 -8.089 1.00 96.69 85 GLU A CA 1
ATOM 667 C C . GLU A 1 85 ? -8.049 8.953 -8.946 1.00 96.69 85 GLU A C 1
ATOM 669 O O . GLU A 1 85 ? -6.950 8.536 -9.315 1.00 96.69 85 GLU A O 1
ATOM 674 N N . HIS A 1 86 ? -9.164 8.322 -9.309 1.00 95.31 86 HIS A N 1
ATOM 675 C CA . HIS A 1 86 ? -9.128 7.110 -10.128 1.00 95.31 86 HIS A CA 1
ATOM 676 C C . HIS A 1 86 ? -8.385 7.288 -11.460 1.00 95.31 86 HIS A C 1
ATOM 678 O O . HIS A 1 86 ? -7.796 6.329 -11.949 1.00 95.31 86 HIS A O 1
ATOM 684 N N . GLU A 1 87 ? -8.359 8.484 -12.053 1.00 92.56 87 GLU A N 1
ATOM 685 C CA . GLU A 1 87 ? -7.573 8.723 -13.268 1.00 92.56 87 GLU A CA 1
ATOM 686 C C . GLU A 1 87 ? -6.065 8.586 -13.014 1.00 92.56 87 GLU A C 1
ATOM 688 O O . GLU A 1 87 ? -5.390 7.838 -13.724 1.00 92.56 87 GLU A O 1
ATOM 693 N N . GLY A 1 88 ? -5.542 9.228 -11.965 1.00 92.31 88 GLY A N 1
ATOM 694 C CA . GLY A 1 88 ? -4.146 9.085 -11.573 1.00 92.31 88 GLY A CA 1
ATOM 695 C C . GLY A 1 88 ? -3.816 7.654 -11.169 1.00 92.31 88 GLY A C 1
ATOM 696 O O . GLY A 1 88 ? -2.799 7.119 -11.613 1.00 92.31 88 GLY A O 1
ATOM 697 N N . LEU A 1 89 ? -4.683 6.995 -10.393 1.00 95.00 89 LEU A N 1
ATOM 698 C CA . LEU A 1 89 ? -4.482 5.588 -10.036 1.00 95.00 89 LEU A CA 1
ATOM 699 C C . LEU A 1 89 ? -4.358 4.727 -11.305 1.00 95.00 89 LEU A C 1
ATOM 701 O O . LEU A 1 89 ? -3.397 3.978 -11.454 1.00 95.00 89 LEU A O 1
ATOM 705 N N . ARG A 1 90 ? -5.241 4.892 -12.294 1.00 90.56 90 ARG A N 1
ATOM 706 C CA . ARG A 1 90 ? -5.130 4.173 -13.576 1.00 90.56 90 ARG A CA 1
ATOM 707 C C . ARG A 1 90 ? -3.817 4.459 -14.305 1.00 90.56 90 ARG A C 1
ATOM 709 O O . ARG A 1 90 ? -3.253 3.534 -14.887 1.00 90.56 90 ARG A O 1
ATOM 716 N N . ARG A 1 91 ? -3.280 5.684 -14.252 1.00 88.50 91 ARG A N 1
ATOM 717 C CA . ARG A 1 91 ? -1.940 5.973 -14.802 1.00 88.50 91 ARG A CA 1
ATOM 718 C C . ARG A 1 91 ? -0.844 5.187 -14.078 1.00 88.50 91 ARG A C 1
ATOM 720 O O . ARG A 1 91 ? 0.029 4.635 -14.745 1.00 88.50 91 ARG A O 1
ATOM 727 N N . LEU A 1 92 ? -0.916 5.053 -12.754 1.00 88.44 92 LEU A N 1
ATOM 728 C CA . LEU A 1 92 ? 0.009 4.203 -12.000 1.00 88.44 92 LEU A CA 1
ATOM 729 C C . LEU A 1 92 ? -0.164 2.718 -12.365 1.00 88.44 92 LEU A C 1
ATOM 731 O O . LEU A 1 92 ? 0.783 2.063 -12.786 1.00 88.44 92 LEU A O 1
ATOM 735 N N . TRP A 1 93 ? -1.364 2.156 -12.269 1.00 87.50 93 TRP A N 1
ATOM 736 C CA . TRP A 1 93 ? -1.540 0.715 -12.474 1.00 87.50 93 TRP A CA 1
ATOM 737 C C . TRP A 1 93 ? -1.487 0.277 -13.942 1.00 87.50 93 TRP A C 1
ATOM 739 O O . TRP A 1 93 ? -0.758 -0.656 -14.274 1.00 87.50 93 TRP A O 1
ATOM 749 N N . TYR A 1 94 ? -2.161 0.966 -14.860 1.00 80.81 94 TYR A N 1
ATOM 750 C CA . TYR A 1 94 ? -2.167 0.599 -16.284 1.00 80.81 94 TYR A CA 1
ATOM 751 C C . TYR A 1 94 ? -0.995 1.204 -17.056 1.00 80.81 94 TYR A C 1
ATOM 753 O O . TYR A 1 94 ? -0.464 0.601 -17.990 1.00 80.81 94 TYR A O 1
ATOM 761 N N . GLY A 1 95 ? -0.597 2.423 -16.694 1.00 70.88 95 GLY A N 1
ATOM 762 C CA . GLY A 1 95 ? 0.489 3.128 -17.364 1.00 70.88 95 GLY A CA 1
ATOM 763 C C . GLY A 1 95 ? 1.865 2.625 -16.937 1.00 70.88 95 GLY A C 1
ATOM 764 O O . GLY A 1 95 ? 2.753 2.522 -17.790 1.00 70.88 95 GLY A O 1
ATOM 765 N N . HIS A 1 96 ? 2.037 2.281 -15.654 1.00 75.56 96 HIS A N 1
ATOM 766 C CA . HIS A 1 96 ? 3.303 1.812 -15.090 1.00 75.56 96 HIS A CA 1
ATOM 767 C C . HIS A 1 96 ? 3.322 0.305 -14.815 1.00 75.56 96 HIS A C 1
ATOM 769 O O . HIS A 1 96 ? 4.135 -0.391 -15.421 1.00 75.56 96 HIS A O 1
ATOM 775 N N . TRP A 1 97 ? 2.464 -0.219 -13.934 1.00 78.31 97 TRP A N 1
ATOM 776 C CA . TRP A 1 97 ? 2.578 -1.620 -13.495 1.00 78.31 97 TRP A CA 1
ATOM 777 C C . TRP A 1 97 ? 2.258 -2.625 -14.594 1.00 78.31 97 TRP A C 1
ATOM 779 O O . TRP A 1 97 ? 3.002 -3.589 -14.769 1.00 78.31 97 TRP A O 1
ATOM 789 N N . ALA A 1 98 ? 1.264 -2.340 -15.435 1.00 75.94 98 ALA A N 1
ATOM 790 C CA . ALA A 1 98 ? 0.971 -3.190 -16.581 1.00 75.94 98 ALA A CA 1
ATOM 791 C C . ALA A 1 98 ? 2.124 -3.251 -17.599 1.00 75.94 98 ALA A C 1
ATOM 793 O O . ALA A 1 98 ? 2.139 -4.138 -18.443 1.00 75.94 98 ALA A O 1
ATOM 794 N N . ARG A 1 99 ? 3.154 -2.390 -17.528 1.00 70.69 99 ARG A N 1
ATOM 795 C CA . ARG A 1 99 ? 4.367 -2.566 -18.353 1.00 70.69 99 ARG A CA 1
ATOM 796 C C . ARG A 1 99 ? 5.093 -3.876 -18.039 1.00 70.69 99 ARG A C 1
ATOM 798 O O . ARG A 1 99 ? 5.700 -4.447 -18.941 1.00 70.69 99 ARG A O 1
ATOM 805 N N . LEU A 1 100 ? 5.010 -4.365 -16.798 1.00 72.00 100 LEU A N 1
ATOM 806 C CA . LEU A 1 100 ? 5.567 -5.665 -16.407 1.00 72.00 100 LEU A CA 1
ATOM 807 C C . LEU A 1 100 ? 4.861 -6.822 -17.123 1.00 72.00 100 LEU A C 1
ATOM 809 O O . LEU A 1 100 ? 5.478 -7.851 -17.390 1.00 72.00 100 LEU A O 1
ATOM 813 N N . THR A 1 101 ? 3.601 -6.608 -17.498 1.00 70.19 101 THR A N 1
ATOM 814 C CA . THR A 1 101 ? 2.732 -7.572 -18.168 1.00 70.19 101 THR A CA 1
ATOM 815 C C . THR A 1 101 ? 2.418 -7.190 -19.619 1.00 70.19 101 THR A C 1
ATOM 817 O O . THR A 1 101 ? 1.390 -7.599 -20.155 1.00 70.19 101 THR A O 1
ATOM 820 N N . ALA A 1 102 ? 3.265 -6.393 -20.286 1.00 66.12 102 ALA A N 1
ATOM 821 C CA . ALA A 1 102 ? 3.050 -5.942 -21.674 1.00 66.12 102 ALA A CA 1
ATOM 822 C C . ALA A 1 102 ? 1.707 -5.228 -21.940 1.00 66.12 102 ALA A C 1
ATOM 824 O O . ALA A 1 102 ? 1.170 -5.250 -23.046 1.00 66.12 102 ALA A O 1
ATOM 825 N N . GLY A 1 103 ? 1.143 -4.580 -20.927 1.00 66.25 103 GLY A N 1
ATOM 826 C CA . GLY A 1 103 ? -0.163 -3.932 -20.993 1.00 66.25 103 GLY A CA 1
ATOM 827 C C . GLY A 1 103 ? -1.334 -4.912 -20.937 1.00 66.25 103 GLY A C 1
ATOM 828 O O . GLY A 1 103 ? -2.469 -4.505 -21.174 1.00 66.25 103 GLY A O 1
ATOM 829 N N . THR A 1 104 ? -1.080 -6.189 -20.647 1.00 63.25 104 THR A N 1
ATOM 830 C CA . THR A 1 104 ? -2.131 -7.166 -20.362 1.00 63.25 104 THR A CA 1
ATOM 831 C C . THR A 1 104 ? -2.543 -7.049 -18.892 1.00 63.25 104 THR A C 1
ATOM 833 O O . THR A 1 104 ? -1.698 -6.895 -18.011 1.00 63.25 104 THR A O 1
ATOM 836 N N . LEU A 1 105 ? -3.844 -7.083 -18.611 1.00 73.75 105 LEU A N 1
ATOM 837 C CA . LEU A 1 105 ? -4.384 -7.054 -17.243 1.00 73.75 105 LEU A CA 1
ATOM 838 C C . LEU A 1 105 ? -4.558 -8.490 -16.722 1.00 73.75 105 LEU A C 1
ATOM 840 O O . LEU A 1 105 ? -5.631 -8.885 -16.278 1.00 73.75 105 LEU A O 1
ATOM 844 N N . MET A 1 106 ? -3.526 -9.316 -16.909 1.00 71.62 106 MET A N 1
ATOM 845 C CA . MET A 1 106 ? -3.536 -10.730 -16.547 1.00 71.62 106 MET A CA 1
ATOM 846 C C . MET A 1 106 ? -2.130 -11.229 -16.230 1.00 71.62 106 MET A C 1
ATOM 848 O O . MET A 1 106 ? -1.125 -10.605 -16.574 1.00 71.62 106 MET A O 1
ATOM 852 N N . HIS A 1 107 ? -2.073 -12.409 -15.627 1.00 69.81 107 HIS A N 1
ATOM 853 C CA . HIS A 1 107 ? -0.838 -13.155 -15.483 1.00 69.81 107 HIS A CA 1
ATOM 854 C C . HIS A 1 107 ? -0.263 -13.636 -16.806 1.00 69.81 107 HIS A C 1
ATOM 856 O O . HIS A 1 107 ? -0.986 -13.969 -17.742 1.00 69.81 107 HIS A O 1
ATOM 862 N N . LEU A 1 108 ? 1.059 -13.761 -16.822 1.00 70.31 108 LEU A N 1
ATOM 863 C CA . LEU A 1 108 ? 1.808 -14.248 -17.962 1.00 70.31 108 LEU A CA 1
ATOM 864 C C . LEU A 1 108 ? 2.615 -15.483 -17.592 1.00 70.31 108 LEU A C 1
ATOM 866 O O . LEU A 1 108 ? 3.073 -15.625 -16.457 1.00 70.31 108 LEU A O 1
ATOM 870 N N . ASP A 1 109 ? 2.814 -16.352 -18.578 1.00 66.12 109 ASP A N 1
ATOM 871 C CA . ASP A 1 109 ? 3.732 -17.477 -18.447 1.00 66.12 109 ASP A CA 1
ATOM 872 C C . ASP A 1 109 ? 5.150 -16.976 -18.130 1.00 66.12 109 ASP A C 1
ATOM 874 O O . ASP A 1 109 ? 5.622 -16.001 -18.717 1.00 66.12 109 ASP A O 1
ATOM 878 N N . GLY A 1 110 ? 5.809 -17.611 -17.160 1.00 68.94 110 GLY A N 1
ATOM 879 C CA . GLY A 1 110 ? 7.150 -17.219 -16.712 1.00 68.94 110 GLY A CA 1
ATOM 880 C C . GLY A 1 110 ? 7.238 -15.911 -15.908 1.00 68.94 110 GLY A C 1
ATOM 881 O O . GLY A 1 110 ? 8.356 -15.481 -15.608 1.00 68.94 110 GLY A O 1
ATOM 882 N N . PHE A 1 111 ? 6.106 -15.293 -15.539 1.00 75.44 111 PHE A N 1
ATOM 883 C CA . PHE A 1 111 ? 6.055 -14.102 -14.685 1.00 75.44 111 PHE A CA 1
ATOM 884 C C . PHE A 1 111 ? 5.580 -14.439 -13.265 1.00 75.44 111 PHE A C 1
ATOM 886 O O . PHE A 1 111 ? 4.513 -15.023 -13.077 1.00 75.44 111 PHE A O 1
ATOM 893 N N . LEU A 1 112 ? 6.359 -14.029 -12.264 1.00 81.44 112 LEU A N 1
ATOM 894 C CA . LEU A 1 112 ? 5.997 -14.071 -10.848 1.00 81.44 112 LEU A CA 1
ATOM 895 C C . LEU A 1 112 ? 6.028 -12.648 -10.298 1.00 81.44 112 LEU A C 1
ATOM 897 O O . LEU A 1 112 ? 6.980 -11.912 -10.541 1.00 81.44 112 LEU A O 1
ATOM 901 N N . ASN A 1 113 ? 4.995 -12.282 -9.557 1.00 86.00 113 ASN A N 1
ATOM 902 C CA . ASN A 1 113 ? 4.880 -11.010 -8.862 1.00 86.00 113 ASN A CA 1
ATOM 903 C C . ASN A 1 113 ? 4.092 -11.308 -7.592 1.00 86.00 113 ASN A C 1
ATOM 905 O O . ASN A 1 113 ? 2.874 -11.385 -7.666 1.00 86.00 113 ASN A O 1
ATOM 909 N N . ASP A 1 114 ? 4.781 -11.600 -6.492 1.00 90.19 114 ASP A N 1
ATOM 910 C CA . ASP A 1 114 ? 4.157 -12.122 -5.270 1.00 90.19 114 ASP A CA 1
ATOM 911 C C . ASP A 1 114 ? 4.487 -11.237 -4.064 1.00 90.19 114 ASP A C 1
ATOM 913 O O . ASP A 1 114 ? 5.649 -11.125 -3.659 1.00 90.19 114 ASP A O 1
ATOM 917 N N . HIS A 1 115 ? 3.450 -10.678 -3.436 1.00 93.81 115 HIS A N 1
ATOM 918 C CA . HIS A 1 115 ? 3.552 -9.787 -2.285 1.00 93.81 115 HIS A CA 1
ATOM 919 C C . HIS A 1 115 ? 3.179 -10.500 -0.980 1.00 93.81 115 HIS A C 1
ATOM 921 O O . HIS A 1 115 ? 2.012 -10.674 -0.624 1.00 93.81 115 HIS A O 1
ATOM 927 N N . PHE A 1 116 ? 4.184 -10.798 -0.162 1.00 93.88 116 PHE A N 1
ATOM 928 C CA . PHE A 1 116 ? 3.994 -11.247 1.215 1.00 93.88 116 PHE A CA 1
ATOM 929 C C . PHE A 1 116 ? 3.728 -10.054 2.129 1.00 93.88 116 PHE A C 1
ATOM 931 O O . PHE A 1 116 ? 4.659 -9.483 2.696 1.00 93.88 116 PHE A O 1
ATOM 938 N N . ILE A 1 117 ? 2.458 -9.675 2.278 1.00 95.56 117 ILE A N 1
ATOM 939 C CA . ILE A 1 117 ? 2.031 -8.572 3.148 1.00 95.56 117 ILE A CA 1
ATOM 940 C C . ILE A 1 117 ? 1.815 -9.093 4.574 1.00 95.56 117 ILE A C 1
ATOM 942 O O . ILE A 1 117 ? 0.992 -9.973 4.811 1.00 95.56 117 ILE A O 1
ATOM 946 N N . VAL A 1 118 ? 2.563 -8.550 5.532 1.00 94.62 118 VAL A N 1
ATOM 947 C CA . VAL A 1 118 ? 2.656 -9.036 6.914 1.00 94.62 118 VAL A CA 1
ATOM 948 C C . VAL A 1 118 ? 2.763 -7.885 7.922 1.00 94.62 118 VAL A C 1
ATOM 950 O O . VAL A 1 118 ? 2.959 -6.724 7.563 1.00 94.62 118 VAL A O 1
ATOM 953 N N . GLN A 1 119 ? 2.677 -8.224 9.212 1.00 92.50 119 GLN A N 1
ATOM 954 C CA . GLN A 1 119 ? 2.821 -7.289 10.339 1.00 92.50 119 GLN A CA 1
ATOM 955 C C . GLN A 1 119 ? 1.864 -6.080 10.251 1.00 92.50 119 GLN A C 1
ATOM 957 O O . GLN A 1 119 ? 2.330 -4.936 10.272 1.00 92.50 119 GLN A O 1
ATOM 962 N N . PRO A 1 120 ? 0.539 -6.308 10.133 1.00 93.56 120 PRO A N 1
ATOM 963 C CA . PRO A 1 120 ? -0.423 -5.219 10.081 1.00 93.56 120 PRO A CA 1
ATOM 964 C C . PRO A 1 120 ? -0.430 -4.454 11.405 1.00 93.56 120 PRO A C 1
ATOM 966 O O . PRO A 1 120 ? -0.534 -5.037 12.485 1.00 93.56 120 PRO A O 1
ATOM 969 N N . VAL A 1 121 ? -0.367 -3.130 11.319 1.00 92.31 121 VAL A N 1
ATOM 970 C CA . VAL A 1 121 ? -0.712 -2.245 12.429 1.00 92.31 121 VAL A CA 1
ATOM 971 C C . VAL A 1 121 ? -1.817 -1.325 11.956 1.00 92.31 121 VAL A C 1
ATOM 973 O O . VAL A 1 121 ? -1.563 -0.442 11.142 1.00 92.31 121 VAL A O 1
ATOM 976 N N . ILE A 1 122 ? -3.036 -1.553 12.441 1.00 94.25 122 ILE A N 1
ATOM 977 C CA . ILE A 1 122 ? -4.254 -0.872 11.991 1.00 94.25 122 ILE A CA 1
ATOM 978 C C . ILE A 1 122 ? -4.837 -0.086 13.164 1.00 94.25 122 ILE A C 1
ATOM 980 O O . ILE A 1 122 ? -5.084 -0.645 14.232 1.00 94.25 122 ILE A O 1
ATOM 984 N N . THR A 1 123 ? -5.074 1.206 12.952 1.00 93.25 123 THR A N 1
ATOM 985 C CA . THR A 1 123 ? -5.697 2.103 13.929 1.00 93.25 123 THR A CA 1
ATOM 986 C C . THR A 1 123 ? -6.944 2.727 13.319 1.00 93.25 123 THR A C 1
ATOM 988 O O . THR A 1 123 ? -6.853 3.528 12.389 1.00 93.25 123 THR A O 1
ATOM 991 N N . VAL A 1 124 ? -8.111 2.362 13.852 1.00 94.94 124 VAL A N 1
ATOM 992 C CA . VAL A 1 124 ? -9.406 2.950 13.481 1.00 94.94 124 VAL A CA 1
ATOM 993 C C . VAL A 1 124 ? -9.638 4.208 14.313 1.00 94.94 124 VAL A C 1
ATOM 995 O O . VAL A 1 124 ? -9.407 4.211 15.526 1.00 94.94 124 VAL A O 1
ATOM 998 N N . ALA A 1 125 ? -10.078 5.282 13.664 1.00 93.94 125 ALA A N 1
ATOM 999 C CA . ALA A 1 125 ? -10.373 6.546 14.319 1.00 93.94 125 ALA A CA 1
ATOM 1000 C C . ALA A 1 125 ? -11.539 6.398 15.317 1.00 93.94 125 ALA A C 1
ATOM 1002 O O . ALA A 1 125 ? -12.405 5.540 15.125 1.00 93.94 125 ALA A O 1
ATOM 1003 N N . PRO A 1 126 ? -11.615 7.234 16.372 1.00 91.38 126 PRO A N 1
ATOM 1004 C CA . PRO A 1 126 ? -12.673 7.126 17.380 1.00 91.38 126 PRO A CA 1
ATOM 1005 C C . PRO A 1 126 ? -14.100 7.213 16.825 1.00 91.38 126 PRO A C 1
ATOM 1007 O O . PRO A 1 126 ? -15.012 6.656 17.424 1.00 91.38 126 PRO A O 1
ATOM 1010 N N . ASP A 1 127 ? -14.291 7.895 15.693 1.00 93.69 127 ASP A N 1
ATOM 1011 C CA . ASP A 1 127 ? -15.587 8.030 15.024 1.00 93.69 127 ASP A CA 1
ATOM 1012 C C . ASP A 1 127 ? -15.978 6.817 14.160 1.00 93.69 127 ASP A C 1
ATOM 1014 O O . ASP A 1 127 ? -17.098 6.772 13.652 1.00 93.69 127 ASP A O 1
ATOM 1018 N N . GLY A 1 128 ? -15.074 5.847 13.974 1.00 94.50 128 GLY A N 1
ATOM 1019 C CA . GLY A 1 128 ? -15.288 4.664 13.139 1.00 94.50 128 GLY A CA 1
ATOM 1020 C C . GLY A 1 128 ? -15.392 4.952 11.637 1.00 94.50 128 GLY A C 1
ATOM 1021 O O . GLY A 1 128 ? -15.823 4.081 10.885 1.00 94.50 128 GLY A O 1
ATOM 1022 N N . LYS A 1 129 ? -15.036 6.159 11.176 1.00 96.88 129 LYS A N 1
ATOM 1023 C CA . LYS A 1 129 ? -15.209 6.583 9.771 1.00 96.88 129 LYS A CA 1
ATOM 1024 C C . LYS A 1 129 ? -13.919 6.605 8.968 1.00 96.88 129 LYS A C 1
ATOM 1026 O O . LYS A 1 129 ? -13.964 6.658 7.741 1.00 96.88 129 LYS A O 1
ATOM 1031 N N . SER A 1 130 ? -12.777 6.579 9.640 1.00 97.56 130 SER A N 1
ATOM 1032 C CA . SER A 1 130 ? -11.465 6.545 9.000 1.00 97.56 130 SER A CA 1
ATOM 1033 C C . SER A 1 130 ? -10.515 5.620 9.745 1.00 97.56 130 SER A C 1
ATOM 1035 O O . SER A 1 130 ? -10.733 5.285 10.911 1.00 97.56 130 SER A O 1
ATOM 1037 N N . ALA A 1 131 ? -9.461 5.186 9.066 1.00 96.88 131 ALA A N 1
ATOM 1038 C CA . ALA A 1 131 ? -8.402 4.406 9.682 1.00 96.88 131 ALA A CA 1
ATOM 1039 C C . ALA A 1 131 ? -7.060 4.672 9.004 1.00 96.88 131 ALA A C 1
ATOM 1041 O O . ALA A 1 131 ? -6.999 5.054 7.835 1.00 96.88 131 ALA A O 1
ATOM 1042 N N . LYS A 1 132 ? -5.981 4.423 9.741 1.00 95.06 132 LYS A N 1
ATOM 1043 C CA . LYS A 1 132 ? -4.619 4.369 9.208 1.00 95.06 132 LYS A CA 1
ATOM 1044 C C . LYS A 1 132 ? -4.057 2.979 9.421 1.00 95.06 132 LYS A C 1
ATOM 1046 O O . LYS A 1 132 ? -4.327 2.353 10.449 1.00 95.06 132 LYS A O 1
ATOM 1051 N N . ALA A 1 133 ? -3.285 2.486 8.461 1.00 94.06 133 ALA A N 1
ATOM 1052 C CA . ALA A 1 133 ? -2.623 1.205 8.619 1.00 94.06 133 ALA A CA 1
ATOM 1053 C C . ALA A 1 133 ? -1.234 1.174 8.002 1.00 94.06 133 ALA A C 1
ATOM 1055 O O . ALA A 1 133 ? -1.019 1.670 6.900 1.00 94.06 133 ALA A O 1
ATOM 1056 N N . ARG A 1 134 ? -0.315 0.519 8.710 1.00 92.00 134 ARG A N 1
ATOM 1057 C CA . ARG A 1 134 ? 1.003 0.162 8.199 1.00 92.00 134 ARG A CA 1
ATOM 1058 C C . ARG A 1 134 ? 1.046 -1.333 7.945 1.00 92.00 134 ARG A C 1
ATOM 1060 O O . ARG A 1 134 ? 0.594 -2.114 8.781 1.00 92.00 134 ARG A O 1
ATOM 1067 N N . PHE A 1 135 ? 1.660 -1.716 6.835 1.00 93.19 135 PHE A N 1
ATOM 1068 C CA . PHE A 1 135 ? 1.996 -3.106 6.557 1.00 93.19 135 PHE A CA 1
ATOM 1069 C C . PHE A 1 135 ? 3.442 -3.191 6.105 1.00 93.19 135 PHE A C 1
ATOM 1071 O O . PHE A 1 135 ? 3.917 -2.330 5.363 1.00 93.19 135 PHE A O 1
ATOM 1078 N N . ARG A 1 136 ? 4.133 -4.248 6.514 1.00 91.19 136 ARG A N 1
ATOM 1079 C CA . ARG A 1 136 ? 5.388 -4.630 5.880 1.00 91.19 136 ARG A CA 1
ATOM 1080 C C . ARG A 1 136 ? 5.064 -5.559 4.723 1.00 91.19 136 ARG A C 1
ATOM 1082 O O . ARG A 1 136 ? 4.155 -6.375 4.832 1.00 91.19 136 ARG A O 1
ATOM 1089 N N . ALA A 1 137 ? 5.807 -5.466 3.635 1.00 92.06 137 ALA A N 1
ATOM 1090 C CA . ALA A 1 137 ? 5.723 -6.459 2.586 1.00 92.06 137 ALA A CA 1
ATOM 1091 C C . ALA A 1 137 ? 7.097 -6.895 2.104 1.00 92.06 137 ALA A C 1
ATOM 1093 O O . ALA A 1 137 ? 8.076 -6.154 2.206 1.00 92.06 137 ALA A O 1
ATOM 1094 N N . ARG A 1 138 ? 7.144 -8.114 1.580 1.00 90.69 138 ARG A N 1
ATOM 1095 C CA . ARG A 1 138 ? 8.222 -8.571 0.717 1.00 90.69 138 ARG A CA 1
ATOM 1096 C C . ARG A 1 138 ? 7.638 -8.937 -0.632 1.00 90.69 138 ARG A C 1
ATOM 1098 O O . ARG A 1 138 ? 6.691 -9.712 -0.674 1.00 90.69 138 ARG A O 1
ATOM 1105 N N . ASP A 1 139 ? 8.213 -8.382 -1.681 1.00 90.19 139 ASP A N 1
ATOM 1106 C CA . ASP A 1 139 ? 7.820 -8.614 -3.062 1.00 90.19 139 ASP A CA 1
ATOM 1107 C C . ASP A 1 139 ? 8.909 -9.410 -3.791 1.00 90.19 139 ASP A C 1
ATOM 1109 O O . ASP A 1 139 ? 10.113 -9.219 -3.572 1.00 90.19 139 ASP A O 1
ATOM 1113 N N . TYR A 1 140 ? 8.457 -10.326 -4.633 1.00 87.94 140 TYR A N 1
ATOM 1114 C CA . TYR A 1 140 ? 9.255 -11.131 -5.533 1.00 87.94 140 TYR A CA 1
ATOM 1115 C C . TYR A 1 140 ? 8.789 -10.889 -6.961 1.00 87.94 140 TYR A C 1
ATOM 1117 O O . TYR A 1 140 ? 7.742 -11.398 -7.362 1.00 87.94 140 TYR A O 1
ATOM 1125 N N . VAL A 1 141 ? 9.613 -10.195 -7.747 1.00 83.50 141 VAL A N 1
ATOM 1126 C CA . VAL A 1 141 ? 9.316 -9.923 -9.157 1.00 83.50 141 VAL A CA 1
ATOM 1127 C C . VAL A 1 141 ? 10.276 -10.704 -10.034 1.00 83.50 141 VAL A C 1
ATOM 1129 O O . VAL A 1 141 ? 11.460 -10.371 -10.143 1.00 83.50 141 VAL A O 1
ATOM 1132 N N . PHE A 1 142 ? 9.756 -11.731 -10.695 1.00 77.50 142 PHE A N 1
ATOM 1133 C CA . PHE A 1 142 ? 10.494 -12.517 -11.665 1.00 77.50 142 PHE A CA 1
ATOM 1134 C C . PHE A 1 142 ? 9.852 -12.466 -13.032 1.00 77.50 142 PHE A C 1
ATOM 1136 O O . PHE A 1 142 ? 8.640 -12.572 -13.176 1.00 77.50 142 PHE A O 1
ATOM 1143 N N . ASN A 1 143 ? 10.689 -12.365 -14.053 1.00 72.06 143 ASN A N 1
ATOM 1144 C CA . ASN A 1 143 ? 10.259 -12.498 -15.430 1.00 72.06 143 ASN A CA 1
ATOM 1145 C C . ASN A 1 143 ? 11.346 -13.239 -16.203 1.00 72.06 143 ASN A C 1
ATOM 1147 O O . ASN A 1 143 ? 12.464 -12.735 -16.321 1.00 72.06 143 ASN A O 1
ATOM 1151 N N . TYR A 1 144 ? 11.028 -14.423 -16.724 1.00 56.69 144 TYR A N 1
ATOM 1152 C CA . TYR A 1 144 ? 11.843 -15.078 -17.741 1.00 56.69 144 TYR A CA 1
ATOM 1153 C C . TYR A 1 144 ? 11.300 -14.684 -19.109 1.00 56.69 144 TYR A C 1
ATOM 1155 O O . TYR A 1 144 ? 10.155 -14.962 -19.440 1.00 56.69 144 TYR A O 1
ATOM 1163 N N . THR A 1 145 ? 12.129 -14.003 -19.896 1.00 52.41 145 THR A N 1
ATOM 1164 C CA . THR A 1 145 ? 11.765 -13.349 -21.156 1.00 52.41 145 THR A CA 1
ATOM 1165 C C . THR A 1 145 ? 11.328 -14.370 -22.220 1.00 52.41 145 THR A C 1
ATOM 1167 O O . THR A 1 145 ? 12.112 -14.755 -23.083 1.00 52.41 145 THR A O 1
ATOM 1170 N N . ALA A 1 146 ? 10.073 -14.814 -22.186 1.00 42.19 146 ALA A N 1
ATOM 1171 C CA . ALA A 1 146 ? 9.397 -15.364 -23.353 1.00 42.19 146 ALA A CA 1
ATOM 1172 C C . ALA A 1 146 ? 8.729 -14.202 -24.115 1.00 42.19 146 ALA A C 1
ATOM 1174 O O . ALA A 1 146 ? 8.193 -13.288 -23.483 1.00 42.19 146 ALA A O 1
ATOM 1175 N N . PRO A 1 147 ? 8.768 -14.168 -25.461 1.00 49.50 147 PRO A N 1
ATOM 1176 C CA . PRO A 1 147 ? 7.978 -13.199 -26.213 1.00 49.50 147 PRO A CA 1
ATOM 1177 C C . PRO A 1 147 ? 6.497 -13.365 -25.848 1.00 49.50 147 PRO A C 1
ATOM 1179 O O . PRO A 1 147 ? 5.978 -14.480 -25.854 1.00 49.50 147 PRO A O 1
ATOM 1182 N N . PHE A 1 148 ? 5.832 -12.259 -25.502 1.00 50.75 148 PHE A N 1
ATOM 1183 C CA . PHE A 1 148 ? 4.441 -12.273 -25.050 1.00 50.75 148 PHE A CA 1
ATOM 1184 C C . PHE A 1 148 ? 3.538 -12.944 -26.106 1.00 50.75 148 PHE A C 1
ATOM 1186 O O . PHE A 1 148 ? 3.573 -12.540 -27.271 1.00 50.75 148 PHE A O 1
ATOM 1193 N N . PRO A 1 149 ? 2.713 -13.941 -25.734 1.00 46.47 149 PRO A N 1
ATOM 1194 C CA . PRO A 1 149 ? 1.891 -14.690 -26.688 1.00 46.47 149 PRO A CA 1
ATOM 1195 C C . PRO A 1 149 ? 0.691 -13.893 -27.224 1.00 46.47 149 PRO A C 1
ATOM 1197 O O . PRO A 1 149 ? 0.038 -14.336 -28.171 1.00 46.47 149 PRO A O 1
ATOM 1200 N N . HIS A 1 150 ? 0.385 -12.727 -26.643 1.00 47.69 150 HIS A N 1
ATOM 1201 C CA . HIS A 1 150 ? -0.793 -11.936 -26.989 1.00 47.69 150 HIS A CA 1
ATOM 1202 C C . HIS A 1 150 ? -0.468 -10.446 -27.168 1.00 47.69 150 HIS A C 1
ATOM 1204 O O . HIS A 1 150 ? 0.334 -9.899 -26.408 1.00 47.69 150 HIS A O 1
ATOM 1210 N N . PRO A 1 151 ? -1.099 -9.774 -28.151 1.00 48.41 151 PRO A N 1
ATOM 1211 C CA . PRO A 1 151 ? -1.001 -8.328 -28.296 1.00 48.41 151 PRO A CA 1
ATOM 1212 C C . PRO A 1 151 ? -1.678 -7.607 -27.109 1.00 48.41 151 PRO A C 1
ATOM 1214 O O . PRO A 1 151 ? -2.603 -8.161 -26.505 1.00 48.41 151 PRO A O 1
ATOM 1217 N N . PRO A 1 152 ? -1.258 -6.372 -26.772 1.00 51.41 152 PRO A N 1
ATOM 1218 C CA . PRO A 1 152 ? -1.841 -5.588 -25.684 1.00 51.41 152 PRO A CA 1
ATOM 1219 C C . PRO A 1 152 ? -3.343 -5.375 -25.900 1.00 51.41 152 PRO A C 1
ATOM 1221 O O . PRO A 1 152 ? -3.767 -5.015 -26.996 1.00 51.41 152 PRO A O 1
ATOM 1224 N N . GLN A 1 153 ? -4.150 -5.570 -24.856 1.00 49.69 153 GLN A N 1
ATOM 1225 C CA . GLN A 1 153 ? -5.616 -5.575 -24.972 1.00 49.69 153 GLN A CA 1
ATOM 1226 C C . GLN A 1 153 ? -6.262 -4.187 -24.793 1.00 49.69 153 GLN A C 1
ATOM 1228 O O . GLN A 1 153 ? -7.421 -4.005 -25.160 1.00 49.69 153 GLN A O 1
ATOM 1233 N N . HIS A 1 154 ? -5.527 -3.190 -24.282 1.00 45.97 154 HIS A N 1
ATOM 1234 C CA . HIS A 1 154 ? -6.087 -1.877 -23.932 1.00 45.97 154 HIS A CA 1
ATOM 1235 C C . HIS A 1 154 ? -5.158 -0.702 -24.257 1.00 45.97 154 HIS A C 1
ATOM 1237 O O . HIS A 1 154 ? -4.698 -0.043 -23.330 1.00 45.97 154 HIS A O 1
ATOM 1243 N N . LYS A 1 155 ? -4.856 -0.408 -25.533 1.00 46.97 155 LYS A N 1
ATOM 1244 C CA . LYS A 1 155 ? -4.100 0.814 -25.888 1.00 46.97 155 LYS A CA 1
ATOM 1245 C C . LYS A 1 155 ? -4.474 1.403 -27.248 1.00 46.97 155 LYS A C 1
ATOM 1247 O O . LYS A 1 155 ? -4.731 0.672 -28.203 1.00 46.97 155 LYS A O 1
ATOM 1252 N N . THR A 1 156 ? -4.477 2.735 -27.327 1.00 45.97 156 THR A N 1
ATOM 1253 C CA . THR A 1 156 ? -4.513 3.471 -28.598 1.00 45.97 156 THR A CA 1
ATOM 1254 C C . THR A 1 156 ? -3.132 3.421 -29.266 1.00 45.97 156 THR A C 1
ATOM 1256 O O . THR A 1 156 ? -2.131 3.134 -28.608 1.00 45.97 156 THR A O 1
ATOM 1259 N N . ALA A 1 157 ? -3.042 3.703 -30.571 1.00 39.59 157 ALA A N 1
ATOM 1260 C CA . ALA A 1 157 ? -1.776 3.644 -31.317 1.00 39.59 157 ALA A CA 1
ATOM 1261 C C . ALA A 1 157 ? -0.670 4.562 -30.748 1.00 39.59 157 ALA A C 1
ATOM 1263 O O . ALA A 1 157 ? 0.508 4.252 -30.891 1.00 39.59 157 ALA A O 1
ATOM 1264 N N . ALA A 1 158 ? -1.035 5.652 -30.063 1.00 40.72 158 ALA A N 1
ATOM 1265 C CA . ALA A 1 158 ? -0.085 6.575 -29.443 1.00 40.72 158 ALA A CA 1
ATOM 1266 C C . ALA A 1 158 ? 0.598 5.982 -28.195 1.00 40.72 158 ALA A C 1
ATOM 1268 O O . ALA A 1 158 ? 1.784 6.209 -27.975 1.00 40.72 158 ALA A O 1
ATOM 1269 N N . ASP A 1 159 ? -0.112 5.156 -27.421 1.00 42.66 159 ASP A N 1
ATOM 1270 C CA . ASP A 1 159 ? 0.411 4.551 -26.188 1.00 42.66 159 ASP A CA 1
ATOM 1271 C C . ASP A 1 159 ? 1.333 3.349 -26.457 1.00 42.66 159 ASP A C 1
ATOM 1273 O O . ASP A 1 159 ? 1.953 2.819 -25.534 1.00 42.66 159 ASP A O 1
ATOM 1277 N N . ALA A 1 160 ? 1.378 2.873 -27.705 1.00 44.78 160 ALA A N 1
ATOM 1278 C CA . ALA A 1 160 ? 2.129 1.701 -28.139 1.00 44.78 160 ALA A CA 1
ATOM 1279 C C . ALA A 1 160 ? 3.604 2.009 -28.451 1.00 44.78 160 ALA A C 1
ATOM 1281 O O . ALA A 1 160 ? 4.453 1.145 -28.244 1.00 44.78 160 ALA A O 1
ATOM 1282 N N . GLN A 1 161 ? 3.930 3.219 -28.917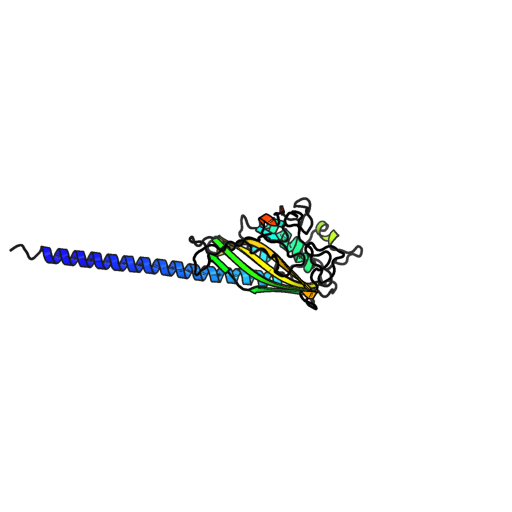 1.00 43.88 161 GLN A N 1
ATOM 1283 C CA . GLN A 1 161 ? 5.210 3.521 -29.578 1.00 43.88 161 GLN A CA 1
ATOM 1284 C C . GLN A 1 161 ? 6.455 3.261 -28.698 1.00 43.88 161 GLN A C 1
ATOM 1286 O O . GLN A 1 161 ? 7.470 2.780 -29.195 1.00 43.88 161 GLN A O 1
ATOM 1291 N N . ASP A 1 162 ? 6.369 3.484 -27.382 1.00 48.84 162 ASP A N 1
ATOM 1292 C CA . ASP A 1 162 ? 7.478 3.232 -26.445 1.00 48.84 162 ASP A CA 1
ATOM 1293 C C . ASP A 1 162 ? 7.697 1.746 -26.133 1.00 48.84 162 ASP A C 1
ATOM 1295 O O . ASP A 1 162 ? 8.783 1.351 -25.691 1.00 48.84 162 ASP A O 1
ATOM 1299 N N . HIS A 1 163 ? 6.677 0.918 -26.367 1.00 48.75 163 HIS A N 1
ATOM 1300 C CA . HIS A 1 163 ? 6.620 -0.483 -25.963 1.00 48.75 163 HIS A CA 1
ATOM 1301 C C . HIS A 1 163 ? 6.975 -1.454 -27.068 1.00 48.75 163 HIS A C 1
ATOM 1303 O O . HIS A 1 163 ? 7.002 -2.644 -26.790 1.00 48.75 163 HIS A O 1
ATOM 1309 N N . TYR A 1 164 ? 7.271 -0.988 -28.277 1.00 48.50 164 TYR A N 1
ATOM 1310 C CA . TYR A 1 164 ? 7.731 -1.853 -29.350 1.00 48.50 164 TYR A CA 1
ATOM 1311 C C . TYR A 1 164 ? 9.198 -1.571 -29.683 1.00 48.50 164 TYR A C 1
ATOM 1313 O O . TYR A 1 164 ? 9.671 -0.436 -29.614 1.00 48.50 164 TYR A O 1
ATOM 1321 N N . THR A 1 165 ? 9.960 -2.620 -29.983 1.00 53.19 165 THR A N 1
ATOM 1322 C CA . THR A 1 165 ? 11.231 -2.484 -30.696 1.00 53.19 165 THR A CA 1
ATOM 1323 C C . THR A 1 165 ? 10.949 -1.913 -32.088 1.00 53.19 165 THR A C 1
ATOM 1325 O O . THR A 1 165 ? 9.816 -1.977 -32.568 1.00 53.19 165 THR A O 1
ATOM 1328 N N . GLU A 1 166 ? 11.971 -1.404 -32.777 1.00 50.66 166 GLU A N 1
ATOM 1329 C CA . GLU A 1 166 ? 11.845 -0.964 -34.180 1.00 50.66 166 GLU A CA 1
ATOM 1330 C C . GLU A 1 166 ? 11.301 -2.078 -35.106 1.00 50.66 166 GLU A C 1
ATOM 1332 O O . GLU A 1 166 ? 10.754 -1.806 -36.168 1.00 50.66 166 GLU A O 1
ATOM 1337 N N . GLU A 1 167 ? 11.383 -3.336 -34.661 1.00 47.94 167 GLU A N 1
ATOM 1338 C CA . GLU A 1 167 ? 10.893 -4.546 -35.333 1.00 47.94 167 GLU A CA 1
ATOM 1339 C C . GLU A 1 167 ? 9.424 -4.891 -35.007 1.00 47.94 167 GLU A C 1
ATOM 1341 O O . GLU A 1 167 ? 8.930 -5.930 -35.441 1.00 47.94 167 GLU A O 1
ATOM 1346 N N . GLY A 1 168 ? 8.728 -4.088 -34.195 1.00 47.19 168 GLY A N 1
ATOM 1347 C CA . GLY A 1 168 ? 7.336 -4.347 -33.812 1.00 47.19 168 GLY A CA 1
ATOM 1348 C C . GLY A 1 168 ? 7.153 -5.440 -32.750 1.00 47.19 168 GLY A C 1
ATOM 1349 O O . GLY A 1 168 ? 6.052 -5.969 -32.607 1.00 47.19 168 GLY A O 1
ATOM 1350 N N . LYS A 1 169 ? 8.195 -5.782 -31.974 1.00 46.09 169 LYS A N 1
ATOM 1351 C CA . LYS A 1 169 ? 8.096 -6.705 -30.820 1.00 46.09 169 LYS A CA 1
ATOM 1352 C C . LYS A 1 169 ? 7.913 -5.944 -29.520 1.00 46.09 169 LYS A C 1
ATOM 1354 O O . LYS A 1 169 ? 8.550 -4.918 -29.333 1.00 46.09 169 LYS A O 1
ATOM 1359 N N . ILE A 1 170 ? 7.121 -6.470 -28.592 1.00 50.97 170 ILE A N 1
ATOM 1360 C CA . ILE A 1 170 ? 6.912 -5.815 -27.298 1.00 50.97 170 ILE A CA 1
ATOM 1361 C C . ILE A 1 170 ? 8.221 -5.812 -26.479 1.00 50.97 170 ILE A C 1
ATOM 1363 O O . ILE A 1 170 ? 8.800 -6.869 -26.224 1.00 50.97 170 ILE A O 1
ATOM 1367 N N . LYS A 1 171 ? 8.683 -4.637 -26.033 1.00 51.28 171 LYS A N 1
ATOM 1368 C CA . LYS A 1 171 ? 9.754 -4.464 -25.043 1.00 51.28 171 LYS A CA 1
ATOM 1369 C C . LYS A 1 171 ? 9.260 -4.995 -23.694 1.00 51.28 171 LYS A C 1
ATOM 1371 O O . LYS A 1 171 ? 8.478 -4.333 -23.016 1.00 51.28 171 LYS A O 1
ATOM 1376 N N . GLY A 1 172 ? 9.702 -6.189 -23.303 1.00 51.25 172 GLY A N 1
ATOM 1377 C CA . GLY A 1 172 ? 9.514 -6.679 -21.935 1.00 51.25 172 GLY A CA 1
ATOM 1378 C C . GLY A 1 172 ? 10.316 -5.851 -20.927 1.00 51.25 172 GLY A C 1
ATOM 1379 O O . GLY A 1 172 ? 11.253 -5.147 -21.301 1.00 51.25 172 GLY A O 1
ATOM 1380 N N . ALA A 1 173 ? 10.005 -5.978 -19.635 1.00 53.12 173 ALA A N 1
ATOM 1381 C CA . ALA A 1 173 ? 10.754 -5.331 -18.548 1.00 53.12 173 ALA A CA 1
ATOM 1382 C C . ALA A 1 173 ? 12.196 -5.873 -18.357 1.00 53.12 173 ALA A C 1
ATOM 1384 O O . ALA A 1 173 ? 12.857 -5.542 -17.376 1.00 53.12 173 ALA A O 1
ATOM 1385 N N . GLY A 1 174 ? 12.690 -6.683 -19.300 1.00 56.09 174 GLY A N 1
ATOM 1386 C CA . GLY A 1 174 ? 13.919 -7.463 -19.190 1.00 56.09 174 GLY A CA 1
ATOM 1387 C C . GLY A 1 174 ? 13.734 -8.718 -18.330 1.00 56.09 174 GLY A C 1
ATOM 1388 O O . GLY A 1 174 ? 12.651 -8.939 -17.783 1.00 56.09 174 GLY A O 1
ATOM 1389 N N . PRO A 1 175 ? 14.766 -9.570 -18.217 1.00 59.97 175 PRO A N 1
ATOM 1390 C CA . PRO A 1 175 ? 14.782 -10.582 -17.176 1.00 59.97 175 PRO A CA 1
ATOM 1391 C C . PRO A 1 175 ? 14.759 -9.883 -15.813 1.00 59.97 175 PRO A C 1
ATOM 1393 O O . PRO A 1 175 ? 15.672 -9.124 -15.483 1.00 59.97 175 PRO A O 1
ATOM 1396 N N . LEU A 1 176 ? 13.702 -10.120 -15.040 1.00 70.31 176 LEU A N 1
ATOM 1397 C CA . LEU A 1 176 ? 13.589 -9.636 -13.667 1.00 70.31 176 LEU A CA 1
ATOM 1398 C C . LEU A 1 176 ? 13.841 -10.803 -12.719 1.00 70.31 176 LEU A C 1
ATOM 1400 O O . LEU A 1 176 ? 13.389 -11.922 -12.960 1.00 70.31 176 LEU A O 1
ATOM 1404 N N . ASN A 1 177 ? 14.581 -10.544 -11.652 1.00 75.25 177 ASN A N 1
ATOM 1405 C CA . ASN A 1 177 ? 14.819 -11.482 -10.562 1.00 75.25 177 ASN A CA 1
ATOM 1406 C C . ASN A 1 177 ? 14.934 -10.715 -9.244 1.00 75.25 177 ASN A C 1
ATOM 1408 O O . ASN A 1 177 ? 15.915 -10.866 -8.525 1.00 75.25 177 ASN A O 1
ATOM 1412 N N . LEU A 1 178 ? 13.974 -9.838 -8.967 1.00 78.94 178 LEU A N 1
ATOM 1413 C CA . LEU A 1 178 ? 14.041 -8.885 -7.869 1.00 78.94 178 LEU A CA 1
ATOM 1414 C C . LEU A 1 178 ? 13.468 -9.470 -6.576 1.00 78.94 178 LEU A C 1
ATOM 1416 O O . LEU A 1 178 ? 12.467 -10.184 -6.586 1.00 78.94 178 LEU A O 1
ATOM 1420 N N . ILE A 1 179 ? 14.097 -9.110 -5.461 1.00 83.69 179 ILE A N 1
ATOM 1421 C CA . ILE A 1 179 ? 13.538 -9.228 -4.114 1.00 83.69 179 ILE A CA 1
ATOM 1422 C C . ILE A 1 179 ? 13.477 -7.832 -3.503 1.00 83.69 179 ILE A C 1
ATOM 1424 O O . ILE A 1 179 ? 14.499 -7.153 -3.392 1.00 83.69 179 ILE A O 1
ATOM 1428 N N . GLN A 1 180 ? 12.286 -7.405 -3.102 1.00 83.75 180 GLN A N 1
ATOM 1429 C CA . GLN A 1 180 ? 12.052 -6.082 -2.536 1.00 83.75 180 GLN A CA 1
ATOM 1430 C C . GLN A 1 180 ? 11.450 -6.192 -1.145 1.00 83.75 180 GLN A C 1
ATOM 1432 O O . GLN A 1 180 ? 10.575 -7.018 -0.907 1.00 83.75 180 GLN A O 1
ATOM 1437 N N . ASP A 1 181 ? 11.888 -5.337 -0.226 1.00 84.38 181 ASP A N 1
ATOM 1438 C CA . ASP A 1 181 ? 11.183 -5.125 1.033 1.00 84.38 181 ASP A CA 1
ATOM 1439 C C . ASP A 1 181 ? 10.541 -3.740 1.027 1.00 84.38 181 ASP A C 1
ATOM 1441 O O . ASP A 1 181 ? 11.162 -2.733 0.664 1.00 84.38 181 ASP A O 1
ATOM 1445 N N . LEU A 1 182 ? 9.274 -3.714 1.436 1.00 86.19 182 LEU A N 1
ATOM 1446 C CA . LEU A 1 182 ? 8.400 -2.561 1.339 1.00 86.19 182 LEU A CA 1
ATOM 1447 C C . LEU A 1 182 ? 7.728 -2.254 2.675 1.00 86.19 182 LEU A C 1
ATOM 1449 O O . LEU A 1 182 ? 7.436 -3.141 3.481 1.00 86.19 182 LEU A O 1
ATOM 1453 N N . ILE A 1 183 ? 7.422 -0.978 2.865 1.00 87.44 183 ILE A N 1
ATOM 1454 C CA . ILE A 1 183 ? 6.441 -0.500 3.829 1.00 87.44 183 ILE A CA 1
ATOM 1455 C C . ILE A 1 183 ? 5.285 0.100 3.034 1.00 87.44 183 ILE A C 1
ATOM 1457 O O . ILE A 1 183 ? 5.489 0.958 2.175 1.00 87.44 183 ILE A O 1
ATOM 1461 N N . TYR A 1 184 ? 4.073 -0.350 3.339 1.00 91.44 184 TYR A N 1
ATOM 1462 C CA . TYR A 1 184 ? 2.847 0.314 2.928 1.00 91.44 184 TYR A CA 1
ATOM 1463 C C . TYR A 1 184 ? 2.350 1.213 4.048 1.00 91.44 184 TYR A C 1
ATOM 1465 O O . TYR A 1 184 ? 2.233 0.762 5.190 1.00 91.44 184 TYR A O 1
ATOM 1473 N N . GLU A 1 185 ? 2.014 2.445 3.692 1.00 89.94 185 GLU A N 1
ATOM 1474 C CA . GLU A 1 185 ? 1.330 3.399 4.559 1.00 89.94 185 GLU A CA 1
ATOM 1475 C C . GLU A 1 185 ? -0.002 3.771 3.940 1.00 89.94 185 GLU A C 1
ATOM 1477 O O . GLU A 1 185 ? -0.061 4.399 2.882 1.00 89.94 185 GLU A O 1
ATOM 1482 N N . ASN A 1 186 ? -1.069 3.321 4.589 1.00 94.62 186 ASN A N 1
ATOM 1483 C CA . ASN A 1 186 ? -2.406 3.355 4.039 1.00 94.62 186 ASN A CA 1
ATOM 1484 C C . ASN A 1 186 ? -3.329 4.231 4.878 1.00 94.62 186 ASN A C 1
ATOM 1486 O O . ASN A 1 186 ? -3.328 4.173 6.109 1.00 94.62 186 ASN A O 1
ATOM 1490 N N . GLU A 1 187 ? -4.198 4.951 4.184 1.00 96.44 187 GLU A N 1
ATOM 1491 C CA . GLU A 1 187 ? -5.346 5.644 4.756 1.00 96.44 187 GLU A CA 1
ATOM 1492 C C . GLU A 1 187 ? -6.625 5.004 4.221 1.00 96.44 187 GLU A C 1
ATOM 1494 O O . GLU A 1 187 ? -6.702 4.655 3.041 1.00 96.44 187 GLU A O 1
ATOM 1499 N N . TYR A 1 188 ? -7.630 4.862 5.079 1.00 98.38 188 TYR A N 1
ATOM 1500 C CA . TYR A 1 188 ? -8.929 4.288 4.743 1.00 98.38 188 TYR A CA 1
ATOM 1501 C C . TYR A 1 188 ? -10.055 5.215 5.172 1.00 98.38 188 TYR A C 1
ATOM 1503 O O . TYR A 1 188 ? -9.953 5.925 6.176 1.00 98.38 188 TYR A O 1
ATOM 1511 N N . VAL A 1 189 ? -11.153 5.145 4.432 1.00 98.50 189 VAL A N 1
ATOM 1512 C CA . VAL A 1 189 ? -12.399 5.849 4.723 1.00 98.50 189 VAL A CA 1
ATOM 1513 C C . VAL A 1 189 ? -13.563 4.873 4.619 1.00 98.50 189 VAL A C 1
ATOM 1515 O O . VAL A 1 189 ? -13.518 3.926 3.832 1.00 98.50 189 VAL A O 1
ATOM 1518 N N . ARG A 1 190 ? -14.597 5.089 5.431 1.00 97.31 190 ARG A N 1
ATOM 1519 C CA . ARG A 1 190 ? -15.871 4.387 5.306 1.00 97.31 190 ARG A CA 1
ATOM 1520 C C . ARG A 1 190 ? -16.837 5.207 4.457 1.00 97.31 190 ARG A C 1
ATOM 1522 O O . ARG A 1 190 ? -17.225 6.303 4.855 1.00 97.31 190 ARG A O 1
ATOM 1529 N N . GLU A 1 191 ? -17.263 4.646 3.334 1.00 95.56 191 GLU A N 1
ATOM 1530 C CA . GLU A 1 191 ? -18.263 5.219 2.427 1.00 95.56 191 GLU A CA 1
ATOM 1531 C C . GLU A 1 191 ? -19.415 4.225 2.282 1.00 95.56 191 GLU A C 1
ATOM 1533 O O . GLU A 1 191 ? -19.182 3.051 2.007 1.00 95.56 191 GLU A O 1
ATOM 1538 N N . ASP A 1 192 ? -20.650 4.674 2.517 1.00 94.38 192 ASP A N 1
ATOM 1539 C CA . ASP A 1 192 ? -21.863 3.844 2.412 1.00 94.38 192 ASP A CA 1
ATOM 1540 C C . ASP A 1 192 ? -21.794 2.524 3.205 1.00 94.38 192 ASP A C 1
ATOM 1542 O O . ASP A 1 192 ? -22.319 1.488 2.803 1.00 94.38 192 ASP A O 1
ATOM 1546 N N . GLY A 1 193 ? -21.122 2.564 4.360 1.00 93.88 193 GLY A N 1
ATOM 1547 C CA . GLY A 1 193 ? -20.936 1.406 5.237 1.00 93.88 193 GLY A CA 1
ATOM 1548 C C . GLY A 1 193 ? -19.787 0.472 4.843 1.00 93.88 193 GLY A C 1
ATOM 1549 O O . GLY A 1 193 ? -19.540 -0.484 5.569 1.00 93.88 193 GLY A O 1
ATOM 1550 N N . LEU A 1 194 ? -19.058 0.755 3.761 1.00 96.69 194 LEU A N 1
ATOM 1551 C CA . LEU A 1 194 ? -17.940 -0.055 3.277 1.00 96.69 194 LEU A CA 1
ATOM 1552 C C . LEU A 1 194 ? -16.603 0.651 3.510 1.00 96.69 194 LEU A C 1
ATOM 1554 O O . LEU A 1 194 ? -16.464 1.846 3.250 1.00 96.69 194 LEU A O 1
ATOM 1558 N N . TRP A 1 195 ? -15.598 -0.095 3.967 1.00 98.50 195 TRP A N 1
ATOM 1559 C CA . TRP A 1 195 ? -14.220 0.390 4.001 1.00 98.50 195 TRP A CA 1
ATOM 1560 C C . TRP A 1 195 ? -13.624 0.442 2.594 1.00 98.50 195 TRP A C 1
ATOM 1562 O O . TRP A 1 195 ? -13.705 -0.528 1.843 1.00 98.50 195 TRP A O 1
ATOM 1572 N N . LYS A 1 196 ? -12.981 1.565 2.268 1.00 98.62 196 LYS A N 1
ATOM 1573 C CA . LYS A 1 196 ? -12.276 1.798 1.004 1.00 98.62 196 LYS A CA 1
ATOM 1574 C C . LYS A 1 196 ? -10.892 2.383 1.250 1.00 98.62 196 LYS A C 1
ATOM 1576 O O . LYS A 1 196 ? -10.657 3.050 2.263 1.00 98.62 196 LYS A O 1
ATOM 1581 N N . MET A 1 197 ? -9.973 2.158 0.316 1.00 98.56 197 MET A N 1
ATOM 1582 C CA . MET A 1 197 ? -8.641 2.762 0.347 1.00 98.56 197 MET A CA 1
ATOM 1583 C C . MET A 1 197 ? -8.722 4.240 -0.047 1.00 98.56 197 MET A C 1
ATOM 1585 O O . MET A 1 197 ? -9.158 4.585 -1.136 1.00 98.56 197 MET A O 1
ATOM 1589 N N . LYS A 1 198 ? -8.285 5.140 0.829 1.00 98.38 198 LYS A N 1
ATOM 1590 C CA . LYS A 1 198 ? -8.192 6.577 0.538 1.00 98.38 198 LYS A CA 1
ATOM 1591 C C . LYS A 1 198 ? -6.797 6.952 0.051 1.00 98.38 198 LYS A C 1
ATOM 1593 O O . LYS A 1 198 ? -6.654 7.681 -0.921 1.00 98.38 198 LYS A O 1
ATOM 1598 N N . GLY A 1 199 ? -5.775 6.443 0.726 1.00 9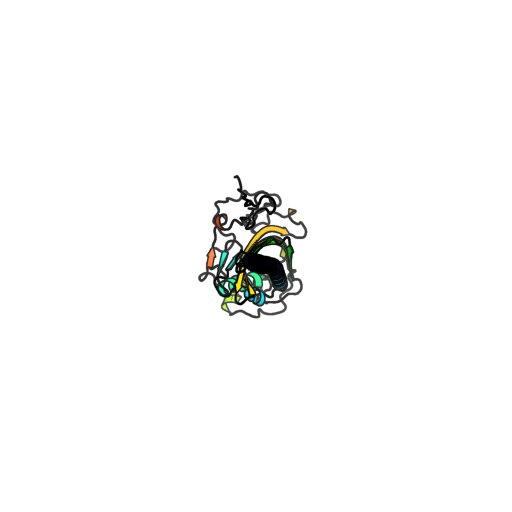6.75 199 GLY A N 1
ATOM 1599 C CA . GLY A 1 199 ? -4.378 6.739 0.441 1.00 96.75 199 GLY A CA 1
ATOM 1600 C C . GLY A 1 199 ? -3.549 5.468 0.462 1.00 96.75 199 GLY A C 1
ATOM 1601 O O . GLY A 1 199 ? -3.741 4.620 1.334 1.00 96.75 199 GLY A O 1
ATOM 1602 N N . LEU A 1 200 ? -2.625 5.339 -0.484 1.00 95.50 200 LEU A N 1
ATOM 1603 C CA . LEU A 1 200 ? -1.636 4.267 -0.524 1.00 95.50 200 LEU A CA 1
ATOM 1604 C C . LEU A 1 200 ? -0.254 4.852 -0.786 1.00 95.50 200 LEU A C 1
ATOM 1606 O O . LEU A 1 200 ? 0.036 5.278 -1.896 1.00 95.50 200 LEU A O 1
ATOM 1610 N N . THR A 1 201 ? 0.635 4.796 0.192 1.00 91.25 201 THR A N 1
ATOM 1611 C CA . THR A 1 201 ? 2.052 5.095 -0.016 1.00 91.25 201 THR A CA 1
ATOM 1612 C C . THR A 1 201 ? 2.835 3.796 -0.065 1.00 91.25 201 THR A C 1
ATOM 1614 O O . THR A 1 201 ? 2.747 2.972 0.847 1.00 91.25 201 THR A O 1
ATOM 1617 N N . ILE A 1 202 ? 3.605 3.613 -1.134 1.00 88.81 202 ILE A N 1
ATOM 1618 C CA . ILE A 1 202 ? 4.456 2.447 -1.354 1.00 88.81 202 ILE A CA 1
ATOM 1619 C C . ILE A 1 202 ? 5.908 2.876 -1.167 1.00 88.81 202 ILE A C 1
ATOM 1621 O O . ILE A 1 202 ? 6.457 3.615 -1.986 1.00 88.81 202 ILE A O 1
ATOM 1625 N N 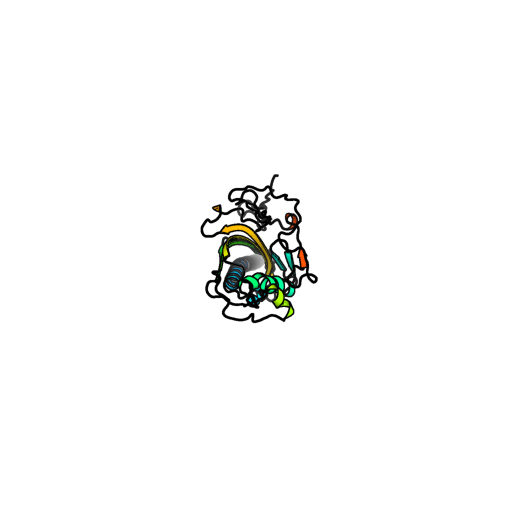. CYS A 1 203 ? 6.536 2.392 -0.099 1.00 82.88 203 CYS A N 1
ATOM 1626 C CA . CYS A 1 203 ? 7.925 2.691 0.209 1.00 82.88 203 CYS A CA 1
ATOM 1627 C C . CYS A 1 203 ? 8.797 1.444 0.072 1.00 82.88 203 CYS A C 1
ATOM 1629 O O . CYS A 1 203 ? 8.780 0.586 0.951 1.00 82.88 203 CYS A O 1
ATOM 1631 N N . ILE A 1 204 ? 9.575 1.342 -1.007 1.00 80.81 204 ILE A N 1
ATOM 1632 C CA . ILE A 1 204 ? 10.576 0.279 -1.159 1.00 80.81 204 ILE A CA 1
ATOM 1633 C C . ILE A 1 204 ? 11.850 0.721 -0.439 1.00 80.81 204 ILE A C 1
ATOM 1635 O O . ILE A 1 204 ? 12.511 1.672 -0.855 1.00 80.81 204 ILE A O 1
ATOM 1639 N N . TYR A 1 205 ? 12.206 0.020 0.634 1.00 75.06 205 TYR A N 1
ATOM 1640 C CA . TYR A 1 205 ? 13.371 0.347 1.461 1.00 75.06 205 TYR A CA 1
ATOM 1641 C C . TYR A 1 205 ? 14.506 -0.679 1.336 1.00 75.06 205 TYR A C 1
ATOM 1643 O O . TYR A 1 205 ? 15.524 -0.553 2.009 1.00 75.06 205 TYR A O 1
ATOM 1651 N N . ALA A 1 206 ? 14.355 -1.709 0.505 1.00 73.69 206 ALA A N 1
ATOM 1652 C CA . ALA A 1 206 ? 15.456 -2.559 0.059 1.00 73.69 206 ALA A CA 1
ATOM 1653 C C . ALA A 1 206 ? 15.078 -3.240 -1.264 1.00 73.69 206 ALA A C 1
ATOM 1655 O O . ALA A 1 206 ? 13.923 -3.620 -1.439 1.00 73.69 206 ALA A O 1
ATOM 1656 N N . ASN A 1 207 ? 16.038 -3.412 -2.177 1.00 75.56 207 ASN A N 1
ATOM 1657 C CA . ASN A 1 207 ? 15.829 -4.051 -3.484 1.00 75.56 207 ASN A CA 1
ATOM 1658 C C . ASN A 1 207 ? 17.095 -4.803 -3.929 1.00 75.56 207 ASN A C 1
ATOM 1660 O O . ASN A 1 207 ? 18.109 -4.169 -4.181 1.00 75.56 207 ASN A O 1
ATOM 1664 N N . GLY A 1 208 ? 17.056 -6.127 -4.032 1.00 70.12 208 GLY A N 1
ATOM 1665 C CA . GLY A 1 208 ? 18.188 -6.970 -4.441 1.00 70.12 208 GLY A CA 1
ATOM 1666 C C . GLY A 1 208 ? 17.817 -7.927 -5.572 1.00 70.12 208 GLY A C 1
ATOM 1667 O O . GLY A 1 208 ? 16.678 -7.928 -6.034 1.00 70.12 208 GLY A O 1
ATOM 1668 N N . THR A 1 209 ? 18.751 -8.786 -5.988 1.00 72.50 209 THR A N 1
ATOM 1669 C CA . THR A 1 209 ? 18.420 -9.922 -6.867 1.00 72.50 209 THR A CA 1
ATOM 1670 C C . THR A 1 209 ? 18.124 -11.167 -6.032 1.00 72.50 209 THR A C 1
ATOM 1672 O O . THR A 1 209 ? 18.697 -11.340 -4.965 1.00 72.50 209 THR A O 1
ATOM 1675 N N . TYR A 1 210 ? 17.266 -12.083 -6.473 1.00 70.38 210 TYR A N 1
ATOM 1676 C CA . TYR A 1 210 ? 16.914 -13.263 -5.677 1.00 70.38 210 TYR A CA 1
ATOM 1677 C C . TYR A 1 210 ? 18.093 -14.224 -5.467 1.00 70.38 210 TYR A C 1
ATOM 1679 O O . TYR A 1 210 ? 18.278 -14.745 -4.372 1.00 70.38 210 TYR A O 1
ATOM 1687 N N . GLY A 1 211 ? 18.922 -14.435 -6.498 1.00 65.00 211 GLY A N 1
ATOM 1688 C CA . GLY A 1 211 ? 20.040 -15.385 -6.445 1.00 65.00 211 GLY A CA 1
ATOM 1689 C C . GLY A 1 211 ? 21.154 -14.990 -5.471 1.00 65.00 211 GLY A C 1
ATOM 1690 O O . GLY A 1 211 ? 21.894 -15.856 -5.009 1.00 65.00 211 GLY A O 1
ATOM 1691 N N . ARG A 1 212 ? 21.275 -13.699 -5.141 1.00 61.09 212 ARG A N 1
ATOM 1692 C CA . ARG A 1 212 ? 22.286 -13.174 -4.205 1.00 61.09 212 ARG A CA 1
ATOM 1693 C C . ARG A 1 212 ? 21.692 -12.319 -3.075 1.00 61.09 212 ARG A C 1
ATOM 1695 O O . ARG A 1 212 ? 22.419 -11.828 -2.213 1.00 61.09 212 ARG A O 1
ATOM 1702 N N . GLY A 1 213 ? 20.371 -12.176 -3.023 1.00 66.88 213 GLY A N 1
ATOM 1703 C CA . GLY A 1 213 ? 19.660 -11.340 -2.060 1.00 66.88 213 GLY A CA 1
ATOM 1704 C C . GLY A 1 213 ? 20.206 -9.910 -2.011 1.00 66.88 213 GLY A C 1
ATOM 1705 O O . GLY A 1 213 ? 20.451 -9.265 -3.030 1.00 66.88 213 GLY A O 1
ATOM 1706 N N . TYR A 1 214 ? 20.444 -9.427 -0.791 1.00 64.19 214 TYR A N 1
ATOM 1707 C CA . TYR A 1 214 ? 21.036 -8.113 -0.530 1.00 64.19 214 TYR A CA 1
ATOM 1708 C C . TYR A 1 214 ? 22.550 -8.036 -0.772 1.00 64.19 214 TYR A C 1
ATOM 1710 O O . TYR A 1 214 ? 23.108 -6.949 -0.658 1.00 64.19 214 TYR A O 1
ATOM 1718 N N . ALA A 1 215 ? 23.234 -9.137 -1.109 1.00 64.19 215 ALA A N 1
ATOM 1719 C CA . ALA A 1 215 ? 24.653 -9.072 -1.476 1.00 64.19 215 ALA A CA 1
ATOM 1720 C C . ALA A 1 215 ? 24.881 -8.310 -2.797 1.00 64.19 215 ALA A C 1
ATOM 1722 O O . ALA A 1 215 ? 26.009 -7.924 -3.092 1.00 64.19 215 ALA A O 1
ATOM 1723 N N . ASP A 1 216 ? 23.804 -8.062 -3.551 1.00 66.88 216 ASP A N 1
ATOM 1724 C CA . ASP A 1 216 ? 23.804 -7.312 -4.811 1.00 66.88 216 ASP A CA 1
ATOM 1725 C C . ASP A 1 216 ? 23.531 -5.828 -4.636 1.00 66.88 216 ASP A C 1
ATOM 1727 O O . ASP A 1 216 ? 23.477 -5.101 -5.621 1.00 66.88 216 ASP A O 1
ATOM 1731 N N . LEU A 1 217 ? 23.345 -5.368 -3.400 1.00 64.12 217 LEU A N 1
ATOM 1732 C CA . LEU A 1 217 ? 23.178 -3.953 -3.127 1.00 64.12 217 LEU A CA 1
ATOM 1733 C C . LEU A 1 217 ? 24.530 -3.227 -3.153 1.00 64.12 217 LEU A C 1
ATOM 1735 O O . LEU A 1 217 ? 25.491 -3.715 -2.544 1.00 64.12 217 LEU A O 1
ATOM 1739 N N . PRO A 1 218 ? 24.604 -2.027 -3.762 1.00 65.62 218 PRO A N 1
ATOM 1740 C CA . PRO A 1 218 ? 23.632 -1.392 -4.675 1.00 65.62 218 PRO A CA 1
ATOM 1741 C C . PRO A 1 218 ? 23.460 -2.091 -6.032 1.00 65.62 218 PRO A C 1
ATOM 1743 O O . PRO A 1 218 ? 24.444 -2.522 -6.627 1.00 65.62 218 PRO A O 1
ATOM 1746 N N . ILE A 1 219 ? 22.240 -2.058 -6.592 1.00 66.38 219 ILE A N 1
ATOM 1747 C CA . ILE A 1 219 ? 22.004 -2.390 -8.011 1.00 66.38 219 ILE A CA 1
ATOM 1748 C C . ILE A 1 219 ? 22.255 -1.136 -8.872 1.00 66.38 219 ILE A C 1
ATOM 1750 O O . ILE A 1 219 ? 21.540 -0.146 -8.678 1.00 66.38 219 ILE A O 1
ATOM 1754 N N . PRO A 1 220 ? 23.199 -1.149 -9.834 1.00 71.94 220 PRO A N 1
ATOM 1755 C CA . PRO A 1 220 ? 23.530 0.025 -10.648 1.00 71.94 220 PRO A CA 1
ATOM 1756 C C . PRO A 1 220 ? 22.351 0.556 -11.468 1.00 71.94 220 PRO A C 1
ATOM 1758 O O . PRO A 1 220 ? 21.604 -0.215 -12.071 1.00 71.94 220 PRO A O 1
ATOM 1761 N N . GLY A 1 221 ? 22.180 1.881 -11.498 1.00 67.06 221 GLY A N 1
ATOM 1762 C CA . GLY A 1 221 ? 21.125 2.557 -12.267 1.00 67.06 221 GLY A CA 1
ATOM 1763 C C . GLY A 1 221 ? 19.693 2.343 -11.756 1.00 67.06 221 GLY A C 1
ATOM 1764 O O . GLY A 1 221 ? 18.743 2.802 -12.390 1.00 67.06 221 GLY A O 1
ATOM 1765 N N . GLN A 1 222 ? 19.511 1.654 -10.628 1.00 65.56 222 GLN A N 1
ATOM 1766 C CA . GLN A 1 222 ? 18.210 1.448 -9.996 1.00 65.56 222 GLN A CA 1
ATOM 1767 C C . GLN A 1 222 ? 18.151 2.133 -8.641 1.00 65.56 222 GLN A C 1
ATOM 1769 O O . GLN A 1 222 ? 19.153 2.181 -7.935 1.00 65.56 222 GLN A O 1
ATOM 1774 N N . MET A 1 223 ? 16.959 2.598 -8.263 1.00 63.62 223 MET A N 1
ATOM 1775 C CA . MET A 1 223 ? 16.683 3.142 -6.931 1.00 63.62 223 MET A CA 1
ATOM 1776 C C . MET A 1 223 ? 17.733 4.182 -6.509 1.00 63.62 223 MET A C 1
ATOM 1778 O O . MET A 1 223 ? 18.404 4.019 -5.496 1.00 63.62 223 MET A O 1
ATOM 1782 N N . GLY A 1 224 ? 18.004 5.150 -7.395 1.00 60.91 224 GLY A N 1
ATOM 1783 C CA . GLY A 1 224 ? 18.961 6.237 -7.173 1.00 60.91 224 GLY A CA 1
ATOM 1784 C C . GLY A 1 224 ? 20.457 5.879 -7.174 1.00 60.91 224 GLY A C 1
ATOM 1785 O O . GLY A 1 224 ? 21.269 6.764 -6.908 1.00 60.91 224 GLY A O 1
ATOM 1786 N N . ASN A 1 225 ? 20.845 4.636 -7.483 1.00 65.94 225 ASN A N 1
ATOM 1787 C CA . ASN A 1 225 ? 22.255 4.233 -7.548 1.00 65.94 225 ASN A CA 1
ATOM 1788 C C . ASN A 1 225 ? 22.934 4.674 -8.865 1.00 65.94 225 ASN A C 1
ATOM 1790 O O . ASN A 1 225 ? 22.321 4.546 -9.932 1.00 65.94 225 ASN A O 1
ATOM 1794 N N . PRO A 1 226 ? 24.213 5.106 -8.839 1.00 68.88 226 PRO A N 1
ATOM 1795 C CA . PRO A 1 226 ? 24.986 5.391 -10.049 1.00 68.88 226 PRO A CA 1
ATOM 1796 C C . PRO A 1 226 ? 25.081 4.187 -11.009 1.00 68.88 226 PRO A C 1
ATOM 1798 O O . PRO A 1 226 ? 25.092 3.040 -10.550 1.00 68.88 226 PRO A O 1
ATOM 1801 N N . PRO A 1 227 ? 25.178 4.400 -12.338 1.00 76.31 227 PRO A N 1
ATOM 1802 C CA . PRO A 1 227 ? 25.353 3.313 -13.311 1.00 76.31 227 PRO A CA 1
ATOM 1803 C C . PRO A 1 227 ? 26.643 2.495 -13.138 1.00 76.31 227 PRO A C 1
ATOM 1805 O O . PRO A 1 227 ? 26.723 1.377 -13.638 1.00 76.31 227 PRO A O 1
ATOM 1808 N N . ASP A 1 228 ? 27.648 3.043 -12.456 1.00 78.56 228 ASP A N 1
ATOM 1809 C CA . ASP A 1 228 ? 28.952 2.427 -12.194 1.00 78.56 228 ASP A CA 1
ATOM 1810 C C . ASP A 1 228 ? 29.093 1.864 -10.768 1.00 78.56 228 ASP A C 1
ATOM 1812 O O . ASP A 1 228 ? 30.193 1.473 -10.366 1.00 78.56 228 ASP A O 1
ATOM 1816 N N . ALA A 1 229 ? 27.991 1.794 -10.013 1.00 72.56 229 ALA A N 1
ATOM 1817 C CA . ALA A 1 229 ? 27.988 1.280 -8.650 1.00 72.56 229 ALA A CA 1
ATOM 1818 C C . ALA A 1 229 ? 28.473 -0.178 -8.556 1.00 72.56 229 ALA A C 1
ATOM 1820 O O . ALA A 1 229 ? 28.181 -1.004 -9.423 1.00 72.56 229 ALA A O 1
ATOM 1821 N N . LYS A 1 230 ? 29.213 -0.525 -7.497 1.00 75.44 230 LYS A N 1
ATOM 1822 C CA . LYS A 1 230 ? 29.693 -1.897 -7.264 1.00 75.44 230 LYS A CA 1
ATOM 1823 C C . LYS A 1 230 ? 29.020 -2.518 -6.039 1.00 75.44 230 LYS A C 1
ATOM 1825 O O . LYS A 1 230 ? 28.698 -1.803 -5.090 1.00 75.44 230 LYS A O 1
ATOM 1830 N N . PRO A 1 231 ? 28.843 -3.854 -6.009 1.00 67.94 231 PRO A N 1
ATOM 1831 C CA . PRO A 1 231 ? 28.349 -4.541 -4.820 1.00 67.94 231 PRO A CA 1
ATOM 1832 C C . PRO A 1 231 ? 29.177 -4.186 -3.579 1.00 67.94 231 PRO A C 1
ATOM 1834 O O . PRO A 1 231 ? 30.404 -4.295 -3.596 1.00 67.94 231 PRO A O 1
ATOM 1837 N N . GLY A 1 232 ? 28.504 -3.772 -2.504 1.00 62.53 232 GLY A N 1
ATOM 1838 C CA . GLY A 1 232 ? 29.140 -3.344 -1.255 1.00 62.53 232 GLY A CA 1
ATOM 1839 C C . GLY A 1 232 ? 29.526 -1.862 -1.178 1.00 62.53 232 GLY A C 1
ATOM 1840 O O . GLY A 1 232 ? 29.869 -1.406 -0.081 1.00 62.53 232 GLY A O 1
ATOM 1841 N N . ASP A 1 233 ? 29.428 -1.098 -2.272 1.00 64.38 233 ASP A N 1
ATOM 1842 C CA . ASP A 1 233 ? 29.610 0.354 -2.226 1.00 64.38 233 ASP A CA 1
ATOM 1843 C C . ASP A 1 233 ? 28.543 0.994 -1.322 1.00 64.38 233 ASP A C 1
ATOM 1845 O O . ASP A 1 233 ? 27.353 0.669 -1.373 1.00 64.38 233 ASP A O 1
ATOM 1849 N N . ARG A 1 234 ? 28.974 1.922 -0.461 1.00 57.94 234 ARG A N 1
ATOM 1850 C CA . ARG A 1 234 ? 28.085 2.700 0.411 1.00 57.94 234 ARG A CA 1
ATOM 1851 C C . ARG A 1 234 ? 28.069 4.144 -0.064 1.00 57.94 234 ARG A C 1
ATOM 1853 O O . ARG A 1 234 ? 29.031 4.871 0.163 1.00 57.94 234 ARG A O 1
ATOM 1860 N N . TYR A 1 235 ? 26.968 4.568 -0.671 1.00 56.00 235 TYR A N 1
ATOM 1861 C CA . TYR A 1 235 ? 26.775 5.960 -1.076 1.00 56.00 235 TYR A CA 1
ATOM 1862 C C . TYR A 1 235 ? 26.010 6.716 0.005 1.00 56.00 235 TYR A C 1
ATOM 1864 O O . TYR A 1 235 ? 24.944 6.280 0.429 1.00 56.00 235 TYR A O 1
ATOM 1872 N N . THR A 1 236 ? 26.527 7.844 0.485 1.00 50.06 236 THR A N 1
ATOM 1873 C CA . THR A 1 236 ? 25.721 8.752 1.310 1.00 50.06 236 THR A CA 1
ATOM 1874 C C . THR A 1 236 ? 24.635 9.365 0.437 1.00 50.06 236 THR A C 1
ATOM 1876 O O . THR A 1 236 ? 24.944 10.050 -0.536 1.00 50.06 236 THR A O 1
ATOM 1879 N N . ILE A 1 237 ? 23.372 9.106 0.777 1.00 49.94 237 ILE A N 1
ATOM 1880 C CA . ILE A 1 237 ? 22.240 9.804 0.170 1.00 49.94 237 ILE A CA 1
ATOM 1881 C C . ILE A 1 237 ? 22.295 11.244 0.673 1.00 49.94 237 ILE A C 1
ATOM 1883 O O . ILE A 1 237 ? 22.300 11.471 1.885 1.00 49.94 237 ILE A O 1
ATOM 1887 N N . ASP A 1 238 ? 22.338 12.203 -0.246 1.00 53.62 238 ASP A N 1
ATOM 1888 C CA . ASP A 1 238 ? 22.036 13.583 0.099 1.00 53.62 238 ASP A CA 1
ATOM 1889 C C . ASP A 1 238 ? 20.543 13.650 0.439 1.00 53.62 238 ASP A C 1
ATOM 1891 O O . ASP A 1 238 ? 19.689 13.523 -0.431 1.00 53.62 238 ASP A O 1
ATOM 1895 N N . LEU A 1 239 ? 20.211 13.765 1.726 1.00 47.62 239 LEU A N 1
ATOM 1896 C CA . LEU A 1 239 ? 18.819 13.837 2.184 1.00 47.62 239 LEU A CA 1
ATOM 1897 C C . LEU A 1 239 ? 18.129 15.135 1.735 1.00 47.62 239 LEU A C 1
ATOM 1899 O O . LEU A 1 239 ? 16.909 15.231 1.834 1.00 47.62 239 LEU A O 1
ATOM 1903 N N . THR A 1 240 ? 18.902 16.105 1.236 1.00 48.16 240 THR A N 1
ATOM 1904 C CA . THR A 1 240 ? 18.405 17.329 0.599 1.00 48.16 240 THR A CA 1
ATOM 1905 C C . THR A 1 240 ? 18.212 17.164 -0.913 1.00 48.16 240 THR A C 1
ATOM 1907 O O . THR A 1 240 ? 17.716 18.078 -1.575 1.00 48.16 240 THR A O 1
ATOM 1910 N N . ASP A 1 241 ? 18.543 15.988 -1.466 1.00 50.47 241 ASP A N 1
ATOM 1911 C CA . ASP A 1 241 ? 18.259 15.626 -2.851 1.00 50.47 241 ASP A CA 1
ATOM 1912 C C . ASP A 1 241 ? 16.745 15.506 -3.052 1.00 50.47 241 ASP A C 1
ATOM 1914 O O . ASP A 1 241 ? 16.099 14.507 -2.733 1.00 50.47 241 ASP A O 1
ATOM 1918 N N . THR A 1 242 ? 16.171 16.576 -3.589 1.00 49.00 242 THR A N 1
ATOM 1919 C CA . THR A 1 242 ? 14.754 16.677 -3.949 1.00 49.00 242 THR A CA 1
ATOM 1920 C C . THR A 1 242 ? 14.456 16.068 -5.319 1.00 49.00 242 THR A C 1
ATOM 1922 O O . THR A 1 242 ? 13.319 16.144 -5.786 1.00 49.00 242 THR A O 1
ATOM 1925 N N . GLN A 1 243 ? 15.450 15.480 -5.996 1.00 46.81 243 GLN A N 1
ATOM 1926 C CA . GLN A 1 243 ? 15.251 14.928 -7.328 1.00 46.81 243 GLN A CA 1
ATOM 1927 C C . GLN A 1 243 ? 14.509 13.583 -7.237 1.00 46.81 243 GLN A C 1
ATOM 1929 O O . GLN A 1 243 ? 15.010 12.645 -6.612 1.00 46.81 243 GLN A O 1
ATOM 1934 N N . PRO A 1 244 ? 13.334 13.436 -7.878 1.00 48.12 244 PRO A N 1
ATOM 1935 C CA . PRO A 1 244 ? 12.645 12.152 -7.925 1.00 48.12 244 PRO A CA 1
ATOM 1936 C C . PRO A 1 244 ? 13.469 11.132 -8.721 1.00 48.12 244 PRO A C 1
ATOM 1938 O O . PRO A 1 244 ? 14.131 11.471 -9.705 1.00 48.12 244 PRO A O 1
ATOM 1941 N N . GLU A 1 245 ? 13.411 9.864 -8.307 1.00 50.94 245 GLU A N 1
ATOM 1942 C CA . GLU A 1 245 ? 14.227 8.787 -8.887 1.00 50.94 245 GLU A CA 1
ATOM 1943 C C . GLU A 1 245 ? 13.832 8.384 -10.320 1.00 50.94 245 GLU A C 1
ATOM 1945 O O . GLU A 1 245 ? 14.603 7.719 -11.013 1.00 50.94 245 GLU A O 1
ATOM 1950 N N . ARG A 1 246 ? 12.643 8.778 -10.788 1.00 55.16 246 ARG A N 1
ATOM 1951 C CA . ARG A 1 246 ? 12.164 8.567 -12.164 1.00 55.16 246 ARG A CA 1
ATOM 1952 C C . ARG A 1 246 ? 11.595 9.853 -12.757 1.00 55.16 246 ARG A C 1
ATOM 1954 O O . ARG A 1 246 ? 11.499 10.864 -12.070 1.00 55.16 246 ARG A O 1
A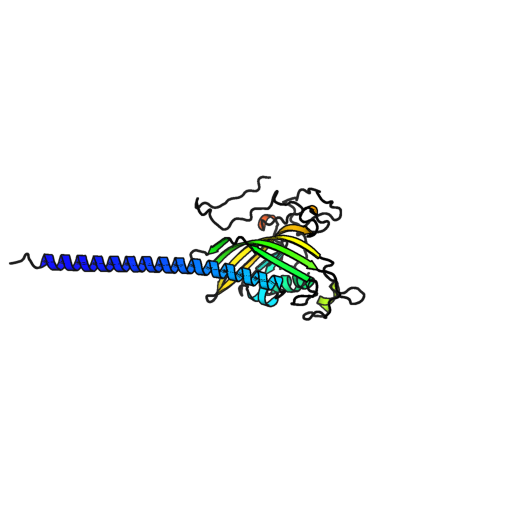TOM 1961 N N . SER A 1 247 ? 11.288 9.798 -14.061 1.00 54.06 247 SER A N 1
ATOM 1962 C CA . SER A 1 247 ? 10.935 10.951 -14.901 1.00 54.06 247 SER A CA 1
ATOM 1963 C C . SER A 1 247 ? 10.091 11.993 -14.161 1.00 54.06 247 SER A C 1
ATOM 1965 O O . SER A 1 247 ? 8.973 11.714 -13.735 1.00 54.06 247 SER A O 1
ATOM 1967 N N . LYS A 1 248 ? 10.665 13.196 -14.048 1.00 60.47 248 LYS A N 1
ATOM 1968 C CA . LYS A 1 248 ? 10.104 14.411 -13.431 1.00 60.47 248 LYS A CA 1
ATOM 1969 C C . LYS A 1 248 ? 8.917 14.981 -14.204 1.00 60.47 248 LYS A C 1
ATOM 1971 O O . LYS A 1 248 ? 8.340 15.980 -13.787 1.00 60.47 248 LYS A O 1
ATOM 1976 N N . GLU A 1 249 ? 8.611 14.411 -15.364 1.00 79.56 249 GLU A N 1
ATOM 1977 C CA . GLU A 1 249 ? 7.578 14.931 -16.237 1.00 79.56 249 GLU A CA 1
ATOM 1978 C C . GLU A 1 249 ? 6.198 14.540 -15.707 1.00 79.56 249 GLU A C 1
ATOM 1980 O O . GLU A 1 249 ? 5.831 13.362 -15.654 1.00 79.56 249 GLU A O 1
ATOM 1985 N N . LEU A 1 250 ? 5.468 15.562 -15.267 1.00 88.12 250 LEU A N 1
ATOM 1986 C CA . LEU A 1 250 ? 4.122 15.453 -14.729 1.00 88.12 250 LEU A CA 1
ATOM 1987 C C . LEU A 1 250 ? 3.105 15.235 -15.848 1.00 88.12 250 LEU A C 1
ATOM 1989 O O . LEU A 1 250 ? 3.318 15.612 -17.003 1.00 88.12 250 LEU A O 1
ATOM 1993 N N . PHE A 1 251 ? 1.950 14.698 -15.480 1.00 84.50 251 PHE A N 1
ATOM 1994 C CA . PHE A 1 251 ? 0.757 14.823 -16.303 1.00 84.50 251 PHE A CA 1
ATOM 1995 C C . PHE A 1 251 ? 0.372 16.317 -16.450 1.00 84.50 251 PHE A C 1
ATOM 1997 O O . PHE A 1 251 ? 0.457 17.059 -15.469 1.00 84.50 251 PHE A O 1
ATOM 2004 N N . PRO A 1 252 ? -0.043 16.799 -17.640 1.00 88.62 252 PRO A N 1
ATOM 2005 C CA . PRO A 1 252 ? -0.299 16.050 -18.875 1.00 88.62 252 PRO A CA 1
ATOM 2006 C C . PRO A 1 252 ? 0.902 15.900 -19.827 1.00 88.62 252 PRO A C 1
ATOM 2008 O O . PRO A 1 252 ? 0.745 15.269 -20.867 1.00 88.62 252 PRO A O 1
ATOM 2011 N N . GLY A 1 253 ? 2.081 16.452 -19.508 1.00 80.56 253 GLY A N 1
ATOM 2012 C CA . GLY A 1 253 ? 3.279 16.340 -20.361 1.00 80.56 253 GLY A CA 1
ATOM 2013 C C . GLY A 1 253 ? 3.711 14.888 -20.587 1.00 80.56 253 GLY A C 1
ATOM 2014 O O . GLY A 1 253 ? 3.997 14.483 -21.708 1.00 80.56 253 GLY A O 1
ATOM 2015 N N . ASN A 1 254 ? 3.618 14.074 -19.535 1.00 81.62 254 ASN A N 1
ATOM 2016 C CA . ASN A 1 254 ? 3.740 12.625 -19.602 1.00 81.62 254 ASN A CA 1
ATOM 2017 C C . ASN A 1 254 ? 2.365 11.969 -19.354 1.00 81.62 254 ASN A C 1
ATOM 2019 O O . ASN A 1 254 ? 1.863 12.034 -18.227 1.00 81.62 254 ASN A O 1
ATOM 2023 N N . PRO A 1 255 ? 1.765 11.283 -20.346 1.00 78.62 255 PRO A N 1
ATOM 2024 C CA . PRO A 1 255 ? 0.452 10.641 -20.212 1.00 78.62 255 PRO A CA 1
ATOM 2025 C C . PRO A 1 255 ? 0.361 9.554 -19.133 1.00 78.62 255 PRO A C 1
ATOM 2027 O O . PRO A 1 255 ? -0.738 9.207 -18.709 1.00 78.62 255 PRO A O 1
ATOM 2030 N N . VAL A 1 256 ? 1.495 9.011 -18.675 1.00 78.12 256 VAL A N 1
ATOM 2031 C CA . VAL A 1 256 ? 1.561 8.054 -17.553 1.00 78.12 256 VAL A CA 1
ATOM 2032 C C . VAL A 1 256 ? 2.239 8.644 -16.312 1.00 78.12 256 VAL A C 1
ATOM 2034 O O . VAL A 1 256 ? 2.572 7.917 -15.376 1.00 78.12 256 VAL A O 1
ATOM 2037 N N . GLY A 1 257 ? 2.495 9.952 -16.320 1.00 82.19 257 GLY A N 1
ATOM 2038 C CA . GLY A 1 257 ? 3.156 10.665 -15.238 1.00 82.19 257 GLY A CA 1
ATOM 2039 C C . GLY A 1 257 ? 2.261 10.852 -14.006 1.00 82.19 257 GLY A C 1
ATOM 2040 O O . GLY A 1 257 ? 1.031 10.723 -14.088 1.00 82.19 257 GLY A O 1
ATOM 2041 N N . PRO A 1 258 ? 2.873 11.158 -12.850 1.00 90.50 258 PRO A N 1
ATOM 2042 C CA . PRO A 1 258 ? 2.143 11.560 -11.654 1.00 90.50 258 PRO A CA 1
ATOM 2043 C C . PRO A 1 258 ? 1.522 12.956 -11.821 1.00 90.50 258 PRO A C 1
ATOM 2045 O O . PRO A 1 258 ? 1.903 13.721 -12.709 1.00 90.50 258 PRO A O 1
ATOM 2048 N N . ASP A 1 259 ? 0.582 13.296 -10.940 1.00 93.75 259 ASP A N 1
ATOM 2049 C CA . ASP A 1 259 ? -0.004 14.642 -10.849 1.00 93.75 259 ASP A CA 1
ATOM 2050 C C . ASP A 1 259 ? 0.937 15.621 -10.142 1.00 93.75 259 ASP A C 1
ATOM 2052 O O . ASP A 1 259 ? 0.977 16.806 -10.460 1.00 93.75 259 ASP A O 1
ATOM 2056 N N . GLU A 1 260 ? 1.696 15.126 -9.164 1.00 91.25 260 GLU A N 1
ATOM 2057 C CA . GLU A 1 260 ? 2.671 15.912 -8.414 1.00 91.25 260 GLU A CA 1
ATOM 2058 C C . GLU A 1 260 ? 3.850 15.052 -7.955 1.00 91.25 260 GLU A C 1
ATOM 2060 O O . GLU A 1 260 ? 3.746 13.828 -7.841 1.00 91.25 260 GLU A O 1
ATOM 2065 N N . VAL A 1 261 ? 4.972 15.706 -7.659 1.00 85.94 261 VAL A N 1
ATOM 2066 C CA . VAL A 1 261 ? 6.131 15.088 -7.010 1.00 85.94 261 VAL A CA 1
ATOM 2067 C C . VAL A 1 261 ? 6.204 15.591 -5.574 1.00 85.94 261 VAL A C 1
ATOM 2069 O O . VAL A 1 261 ? 6.178 16.795 -5.332 1.00 85.94 261 VAL A O 1
ATOM 2072 N N . ILE A 1 262 ? 6.303 14.663 -4.628 1.00 79.62 262 ILE A N 1
ATOM 2073 C CA . ILE A 1 262 ? 6.463 14.932 -3.198 1.00 79.62 262 ILE A CA 1
ATOM 2074 C C . ILE A 1 262 ? 7.945 14.813 -2.845 1.00 79.62 262 ILE A C 1
ATOM 2076 O O . ILE A 1 262 ? 8.607 13.860 -3.266 1.00 79.62 262 ILE A O 1
ATOM 2080 N N . SER A 1 263 ? 8.476 15.749 -2.057 1.00 72.88 263 SER A N 1
ATOM 2081 C CA . SER A 1 263 ? 9.865 15.671 -1.598 1.00 72.88 263 SER A CA 1
ATOM 2082 C C . SER A 1 263 ? 10.100 14.406 -0.755 1.00 72.88 263 SER A C 1
ATOM 2084 O O . SER A 1 263 ? 9.184 13.879 -0.121 1.00 72.88 263 SER A O 1
ATOM 2086 N N . ALA A 1 264 ? 11.326 13.877 -0.749 1.00 66.50 264 ALA A N 1
ATOM 2087 C CA . ALA A 1 264 ? 11.658 12.717 0.084 1.00 66.50 264 ALA A CA 1
ATOM 2088 C C . ALA A 1 264 ? 11.518 13.021 1.589 1.00 66.50 264 ALA A C 1
ATOM 2090 O O . ALA A 1 264 ? 11.152 12.132 2.356 1.00 66.50 264 ALA A O 1
ATOM 2091 N N . GLU A 1 265 ? 11.759 14.275 1.987 1.00 66.50 265 GLU A N 1
ATOM 2092 C CA . GLU A 1 265 ? 11.567 14.767 3.354 1.00 66.50 265 GLU A CA 1
ATOM 2093 C C . GLU A 1 265 ? 10.090 14.744 3.762 1.00 66.50 265 GLU A C 1
ATOM 2095 O O . GLU A 1 265 ? 9.750 14.128 4.771 1.00 66.50 265 GLU A O 1
ATOM 2100 N N . ASP A 1 266 ? 9.206 15.316 2.940 1.00 69.94 266 ASP A N 1
ATOM 2101 C CA . ASP A 1 266 ? 7.763 15.340 3.214 1.00 69.94 266 ASP A CA 1
ATOM 2102 C C . ASP A 1 266 ? 7.155 13.937 3.177 1.00 69.94 266 ASP A C 1
ATOM 2104 O O . ASP A 1 266 ? 6.246 13.617 3.946 1.00 69.94 266 ASP A O 1
ATOM 2108 N N . LEU A 1 267 ? 7.652 13.083 2.276 1.00 70.81 267 LEU A N 1
ATOM 2109 C CA . LEU A 1 267 ? 7.183 11.711 2.176 1.00 70.81 267 LEU A CA 1
ATOM 2110 C C . LEU A 1 267 ? 7.683 10.860 3.345 1.00 70.81 267 LEU A C 1
ATOM 2112 O O . LEU A 1 267 ? 7.026 9.888 3.689 1.00 70.81 267 LEU A O 1
ATOM 2116 N N . GLY A 1 268 ? 8.853 11.148 3.921 1.00 63.19 268 GLY A N 1
ATOM 2117 C CA . GLY A 1 268 ? 9.483 10.301 4.938 1.00 63.19 268 GLY A CA 1
ATOM 2118 C C . GLY A 1 268 ? 9.835 8.890 4.441 1.00 63.19 268 GLY A C 1
ATOM 2119 O O . GLY A 1 268 ? 10.191 8.025 5.239 1.00 63.19 268 GLY A O 1
ATOM 2120 N N . CYS A 1 269 ? 9.732 8.638 3.133 1.00 67.75 269 CYS A N 1
ATOM 2121 C CA . CYS A 1 269 ? 10.215 7.433 2.478 1.00 67.75 269 CYS A CA 1
ATOM 2122 C C . CYS A 1 269 ? 11.499 7.775 1.733 1.00 67.75 269 CYS A C 1
ATOM 2124 O O . CYS A 1 269 ? 11.476 8.238 0.591 1.00 67.75 269 CYS A O 1
ATOM 2126 N N . TYR A 1 270 ? 12.628 7.517 2.380 1.00 59.78 270 TYR A N 1
ATOM 2127 C CA . TYR A 1 270 ? 13.904 7.477 1.688 1.00 59.78 270 TYR A CA 1
ATOM 2128 C C . TYR A 1 270 ? 14.014 6.091 1.083 1.00 59.78 270 TYR A C 1
ATOM 2130 O O . TYR A 1 270 ? 14.257 5.108 1.788 1.00 59.78 270 TYR A O 1
ATOM 2138 N N . ILE A 1 271 ? 13.767 6.014 -0.220 1.00 57.09 271 ILE A N 1
ATOM 2139 C CA . ILE A 1 271 ? 14.066 4.821 -0.997 1.00 57.09 271 ILE A CA 1
ATOM 2140 C C . ILE A 1 271 ? 15.510 4.456 -0.675 1.00 57.09 271 ILE A C 1
ATOM 2142 O O . ILE A 1 271 ? 16.408 5.292 -0.801 1.00 57.09 271 ILE A O 1
ATOM 2146 N N . ALA A 1 272 ? 15.742 3.255 -0.152 1.00 50.81 272 ALA A N 1
ATOM 2147 C CA . ALA A 1 272 ? 17.086 2.895 0.255 1.00 50.81 272 ALA A CA 1
ATOM 2148 C C . ALA A 1 272 ? 17.931 2.657 -0.994 1.00 50.81 272 ALA A C 1
ATOM 2150 O O . ALA A 1 272 ? 17.998 1.546 -1.526 1.00 50.81 272 ALA A O 1
ATOM 2151 N N . LYS A 1 273 ? 18.598 3.721 -1.434 1.00 50.41 273 LYS A N 1
ATOM 2152 C CA . LYS A 1 273 ? 19.641 3.720 -2.454 1.00 50.41 273 LYS A CA 1
ATOM 2153 C C . LYS A 1 273 ? 20.865 2.951 -1.936 1.00 50.41 273 LYS A C 1
ATOM 2155 O O . LYS A 1 273 ? 21.873 3.562 -1.636 1.00 50.41 273 LYS A O 1
ATOM 2160 N N . SER A 1 274 ? 20.759 1.629 -1.745 1.00 43.66 274 SER A N 1
ATOM 2161 C CA . SER A 1 274 ? 21.828 0.710 -1.287 1.00 43.66 274 SER A CA 1
ATOM 2162 C C . SER A 1 274 ? 22.001 0.429 0.213 1.00 43.66 274 SER A C 1
ATOM 2164 O O . SER A 1 274 ? 22.882 -0.351 0.578 1.00 43.66 274 SER A O 1
ATOM 2166 N N . HIS A 1 275 ? 21.167 0.979 1.099 1.00 47.66 275 HIS A N 1
ATOM 2167 C CA . HIS A 1 275 ? 21.335 0.797 2.550 1.00 47.66 275 HIS A CA 1
ATOM 2168 C C . HIS A 1 275 ? 20.250 -0.091 3.151 1.00 47.66 275 HIS A C 1
ATOM 2170 O O . HIS A 1 275 ? 19.161 0.374 3.470 1.00 47.66 275 HIS A O 1
ATOM 2176 N N . THR A 1 276 ? 20.551 -1.367 3.394 1.00 48.91 276 THR A N 1
ATOM 2177 C CA . THR A 1 276 ? 19.719 -2.180 4.291 1.00 48.91 276 THR A CA 1
ATOM 2178 C C . THR A 1 276 ? 19.716 -1.546 5.684 1.00 48.91 276 THR A C 1
ATOM 2180 O O . THR A 1 276 ? 20.719 -1.606 6.394 1.00 48.91 276 THR A O 1
ATOM 2183 N N . MET A 1 277 ? 18.585 -0.957 6.080 1.00 48.84 277 MET A N 1
ATOM 2184 C CA . MET A 1 277 ? 18.224 -0.590 7.459 1.00 48.84 277 MET A CA 1
ATOM 2185 C C . MET A 1 277 ? 19.037 0.513 8.166 1.00 48.84 277 MET A C 1
ATOM 2187 O O . MET A 1 277 ? 18.614 0.938 9.237 1.00 48.84 277 MET A O 1
ATOM 2191 N N . SER A 1 278 ? 20.163 1.009 7.636 1.00 41.22 278 SER A N 1
ATOM 2192 C CA . SER A 1 278 ? 21.029 1.948 8.387 1.00 41.22 278 SER A CA 1
ATOM 2193 C C . SER A 1 278 ? 20.400 3.331 8.609 1.00 41.22 278 SER A C 1
ATOM 2195 O O . SER A 1 278 ? 20.748 4.008 9.574 1.00 41.22 278 SER A O 1
ATOM 2197 N N . ARG A 1 279 ? 19.474 3.743 7.731 1.00 48.78 279 ARG A N 1
ATOM 2198 C CA . ARG A 1 279 ? 18.741 5.022 7.790 1.00 48.78 279 ARG A CA 1
ATOM 2199 C C . ARG A 1 279 ? 17.312 4.913 7.249 1.00 48.78 279 ARG A C 1
ATOM 2201 O O . ARG A 1 279 ? 16.760 5.906 6.780 1.00 48.78 279 ARG A O 1
ATOM 2208 N N . SER A 1 280 ? 16.718 3.714 7.268 1.00 45.94 280 SER A N 1
ATOM 2209 C CA . SER A 1 280 ? 15.308 3.539 6.906 1.00 45.94 280 SER A CA 1
ATOM 2210 C C . SER A 1 280 ? 14.493 4.440 7.823 1.00 45.94 280 SER A C 1
ATOM 2212 O O . SER A 1 280 ? 14.415 4.180 9.023 1.00 45.94 280 SER A O 1
ATOM 2214 N N . ALA A 1 281 ? 13.965 5.539 7.281 1.00 48.81 281 ALA A N 1
ATOM 2215 C CA . ALA A 1 281 ? 13.121 6.425 8.053 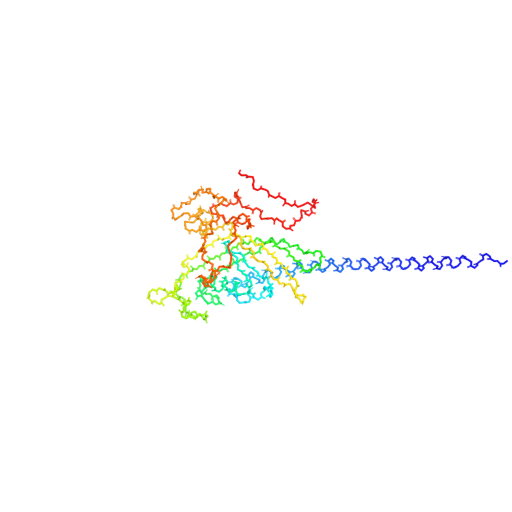1.00 48.81 281 ALA A CA 1
ATOM 2216 C C . ALA A 1 281 ? 12.007 5.585 8.655 1.00 48.81 281 ALA A C 1
ATOM 2218 O O . ALA A 1 281 ? 11.252 4.903 7.957 1.00 48.81 281 ALA A O 1
ATOM 2219 N N . VAL A 1 282 ? 11.935 5.607 9.979 1.00 50.94 282 VAL A N 1
ATOM 2220 C CA . VAL A 1 282 ? 10.722 5.198 10.655 1.00 50.94 282 VAL A CA 1
ATOM 2221 C C . VAL A 1 282 ? 9.705 6.249 10.238 1.00 50.94 282 VAL A C 1
ATOM 2223 O O . VAL A 1 282 ? 9.679 7.346 10.790 1.00 50.94 282 VAL A O 1
ATOM 2226 N N . TYR A 1 283 ? 8.928 5.930 9.200 1.00 52.12 283 TYR A N 1
ATOM 2227 C CA . TYR A 1 283 ? 7.800 6.741 8.759 1.00 52.12 283 TYR A CA 1
ATOM 2228 C C . TYR A 1 283 ? 6.982 7.119 10.005 1.00 52.12 283 TYR A C 1
ATOM 2230 O O . TYR A 1 283 ? 6.901 6.276 10.915 1.00 52.12 283 TYR A O 1
ATOM 2238 N N . PRO A 1 284 ? 6.409 8.333 10.106 1.00 55.69 284 PRO A N 1
ATOM 2239 C CA . PRO A 1 284 ? 5.652 8.745 11.280 1.00 55.69 284 PRO A CA 1
ATOM 2240 C C . PRO A 1 284 ? 4.675 7.647 11.693 1.00 55.69 284 PRO A C 1
ATOM 2242 O O . PRO A 1 284 ? 3.800 7.244 10.927 1.00 55.69 284 PRO A O 1
ATOM 2245 N N . PHE A 1 285 ? 4.900 7.072 12.871 1.00 66.06 285 PHE A N 1
ATOM 2246 C CA . PHE A 1 285 ? 4.118 5.932 13.312 1.00 66.06 285 PHE A CA 1
ATOM 2247 C C . PHE A 1 285 ? 2.753 6.452 13.734 1.00 66.06 285 PHE A C 1
ATOM 2249 O O . PHE A 1 285 ? 2.641 7.189 14.711 1.00 66.06 285 PHE A O 1
ATOM 2256 N N . HIS A 1 286 ? 1.706 6.098 12.990 1.00 71.19 286 HIS A N 1
ATOM 2257 C CA . HIS A 1 286 ? 0.343 6.578 13.249 1.00 71.19 286 HIS A CA 1
ATOM 2258 C C . HIS A 1 286 ? -0.318 5.944 14.482 1.00 71.19 286 HIS A C 1
ATOM 2260 O O . HIS A 1 286 ? -1.508 6.156 14.706 1.00 71.19 286 HIS A O 1
ATOM 2266 N N . TYR A 1 287 ? 0.439 5.215 15.308 1.00 74.75 287 TYR A N 1
ATOM 2267 C CA . TYR A 1 287 ? -0.064 4.600 16.529 1.00 74.75 287 TYR A CA 1
ATOM 2268 C C . TYR A 1 287 ? 0.725 5.020 17.773 1.00 74.75 287 TYR A C 1
ATOM 2270 O O . TYR A 1 287 ? 1.936 5.254 17.747 1.00 74.75 287 TYR A O 1
ATOM 2278 N N . VAL A 1 288 ? 0.012 5.086 18.896 1.00 81.12 288 VAL A N 1
ATOM 2279 C CA . VAL A 1 288 ? 0.593 5.302 20.225 1.00 81.12 288 VAL A CA 1
ATOM 2280 C C . VAL A 1 288 ? 1.083 3.982 20.796 1.00 81.12 288 VAL A C 1
ATOM 2282 O O . VAL A 1 288 ? 0.395 2.968 20.697 1.00 81.12 288 VAL A O 1
ATOM 2285 N N . ASN A 1 289 ? 2.254 3.976 21.429 1.00 83.56 289 ASN A N 1
ATOM 2286 C CA . ASN A 1 289 ? 2.766 2.780 22.088 1.00 83.56 289 ASN A CA 1
ATOM 2287 C C . ASN A 1 289 ? 1.683 2.202 23.027 1.00 83.56 289 ASN A C 1
ATOM 2289 O O . ASN A 1 289 ? 1.210 2.917 23.911 1.00 83.56 289 ASN A O 1
ATOM 2293 N N . PRO A 1 290 ? 1.281 0.927 22.868 1.00 81.44 290 PRO A N 1
ATOM 2294 C CA . PRO A 1 290 ? 0.112 0.390 23.562 1.00 81.44 290 PRO A CA 1
ATOM 2295 C C . PRO A 1 290 ? 0.315 0.264 25.078 1.00 81.44 290 PRO A C 1
ATOM 2297 O O . PRO A 1 290 ? -0.661 0.187 25.819 1.00 81.44 290 PRO A O 1
ATOM 2300 N N . VAL A 1 291 ? 1.563 0.269 25.552 1.00 87.19 291 VAL A N 1
ATOM 2301 C CA . VAL A 1 291 ? 1.902 0.185 26.977 1.00 87.19 291 VAL A CA 1
ATOM 2302 C C . VAL A 1 291 ? 2.045 1.577 27.582 1.00 87.19 291 VAL A C 1
ATOM 2304 O O . VAL A 1 291 ? 1.448 1.858 28.616 1.00 87.19 291 VAL A O 1
ATOM 2307 N N . THR A 1 292 ? 2.813 2.465 26.946 1.00 89.06 292 THR A N 1
ATOM 2308 C CA . THR A 1 292 ? 3.090 3.802 27.503 1.00 89.06 292 THR A CA 1
ATOM 2309 C C . THR A 1 292 ? 2.030 4.841 27.149 1.00 89.06 292 THR A C 1
ATOM 2311 O O . THR A 1 292 ? 1.997 5.905 27.763 1.00 89.06 292 THR A O 1
ATOM 2314 N N . GLN A 1 293 ? 1.178 4.551 26.161 1.00 86.00 293 GLN A N 1
ATOM 2315 C CA . GLN A 1 293 ? 0.181 5.468 25.598 1.00 86.00 293 GLN A CA 1
ATOM 2316 C C . GLN A 1 293 ? 0.796 6.769 25.052 1.00 86.00 293 GLN A C 1
ATOM 2318 O O . GLN A 1 293 ? 0.112 7.781 24.921 1.00 86.00 293 GLN A O 1
ATOM 2323 N N . GLN A 1 294 ? 2.093 6.749 24.729 1.00 84.44 294 GLN A N 1
ATOM 2324 C CA . GLN A 1 294 ? 2.808 7.883 24.148 1.00 84.44 294 GLN A CA 1
ATOM 2325 C C . GLN A 1 294 ? 3.028 7.679 22.644 1.00 84.44 294 GLN A C 1
ATOM 2327 O O . GLN A 1 294 ? 3.250 6.541 22.211 1.00 84.44 294 GLN A O 1
ATOM 2332 N N . PRO A 1 295 ? 3.019 8.756 21.839 1.00 80.31 295 PRO A N 1
ATOM 2333 C CA . PRO A 1 295 ? 3.457 8.692 20.451 1.00 80.31 295 PRO A CA 1
ATOM 2334 C C . PRO A 1 295 ? 4.892 8.169 20.349 1.00 80.31 295 PRO A C 1
ATOM 2336 O O . PRO A 1 295 ? 5.759 8.540 21.143 1.00 80.31 295 PRO A O 1
ATOM 2339 N N . VAL A 1 296 ? 5.162 7.333 19.348 1.00 72.88 296 VAL A N 1
ATOM 2340 C CA . VAL A 1 296 ? 6.533 6.931 19.020 1.00 72.88 296 VAL A CA 1
ATOM 2341 C C . VAL A 1 296 ? 7.127 7.996 18.104 1.00 72.88 296 VAL A C 1
ATOM 2343 O O . VAL A 1 296 ? 6.868 8.018 16.903 1.00 72.88 296 VAL A O 1
ATOM 2346 N N . LEU A 1 297 ? 7.906 8.904 18.689 1.00 69.38 297 LEU A N 1
ATOM 2347 C CA . LEU A 1 297 ? 8.637 9.927 17.949 1.00 69.38 297 LEU A CA 1
ATOM 2348 C C . LEU A 1 297 ? 10.025 9.385 17.604 1.00 69.38 297 LEU A C 1
ATOM 2350 O O . LEU A 1 297 ? 10.871 9.244 18.484 1.00 69.38 297 LEU A O 1
ATOM 2354 N N . TRP A 1 298 ? 10.258 9.078 16.330 1.00 58.44 298 TRP A N 1
ATOM 2355 C CA . TRP A 1 298 ? 11.592 8.763 15.830 1.00 58.44 298 TRP A CA 1
ATOM 2356 C C . TRP A 1 298 ? 12.187 10.000 15.164 1.00 58.44 298 TRP A C 1
ATOM 2358 O O . TRP A 1 298 ? 11.545 10.623 14.321 1.00 58.44 298 TRP A O 1
ATOM 2368 N N . LYS A 1 299 ? 13.414 10.356 15.540 1.00 56.25 299 LYS A N 1
ATOM 2369 C CA . LYS A 1 299 ? 14.209 11.370 14.849 1.00 56.25 299 LYS A CA 1
ATOM 2370 C C . LYS A 1 299 ? 15.409 10.659 14.243 1.00 56.25 299 LYS A C 1
ATOM 2372 O O . LYS A 1 299 ? 16.143 9.993 14.968 1.00 56.25 299 LYS A O 1
ATOM 2377 N N . ASN A 1 300 ? 15.594 10.792 12.934 1.00 49.84 300 ASN A N 1
ATOM 2378 C CA . ASN A 1 300 ? 16.878 10.478 12.322 1.00 49.84 300 ASN A CA 1
ATOM 2379 C C . ASN A 1 300 ? 17.850 11.575 12.774 1.00 49.84 300 ASN A C 1
ATOM 2381 O O . ASN A 1 300 ? 17.784 12.688 12.259 1.00 49.84 300 ASN A O 1
ATOM 2385 N N . ASP A 1 301 ? 18.670 11.298 13.789 1.00 45.16 301 ASP A N 1
ATOM 2386 C CA . ASP A 1 301 ? 19.791 12.181 14.127 1.00 45.16 301 ASP A CA 1
ATOM 2387 C C . ASP A 1 301 ? 20.847 12.061 12.997 1.00 45.16 301 ASP A C 1
ATOM 2389 O O . ASP A 1 301 ? 21.046 10.938 12.512 1.00 45.16 301 ASP A O 1
ATOM 2393 N N . PRO A 1 302 ? 21.446 13.168 12.509 1.00 49.78 302 PRO A N 1
ATOM 2394 C CA . PRO A 1 302 ? 22.298 13.197 11.311 1.00 49.78 302 PRO A CA 1
ATOM 2395 C C . PRO A 1 302 ? 23.492 12.231 11.302 1.00 49.78 302 PRO A C 1
ATOM 2397 O O . PRO A 1 302 ? 24.136 12.043 12.357 1.00 49.78 302 PRO A O 1
#

Foldseek 3Di:
DPDPPVVVVVVVVVVVVVVVVVVVVVVVVVVVVVLVVLQVVLLVQVVVLVVVLQVQLFFLQLVVNLVLADQALAWEADLQFIAGGSLRSCLCSQVPVCLQVLSASGDDPQWGWHKPKDDKDKAADSVNFKIKIKIKIKIWTFHDDDQGPDHNDDDDPVSCPVQADPVRTGDHPPGAQKIWIWMWIWMWGQDPNHIGTRYIYIFTQDMAGNVCGLQRFPDDLPLPHHNPDDRPDDDDDPLPPQDRSDDPDAPPSPSSGGPDGHGCVRQQRRRNNRDDPPCGRPGQDPDADPVVSHGDDDDPDD